Protein AF-A0A956HAF5-F1 (afdb_monomer)

Solvent-accessible surface area (backbone atoms only — not comparable to full-atom values): 11306 Å² total; per-residue (Å²): 119,52,22,42,69,78,41,42,92,78,25,84,50,64,78,88,64,87,74,62,64,92,38,37,66,32,81,62,25,20,9,55,40,75,47,74,43,54,41,93,88,77,62,50,78,73,48,72,38,46,33,38,38,17,37,42,17,26,58,52,29,23,65,45,101,75,23,38,34,41,12,12,46,29,60,55,83,98,49,9,42,37,29,57,33,59,83,80,58,84,44,67,37,69,71,43,70,42,61,60,74,25,38,37,35,25,20,17,30,33,45,42,87,87,75,51,33,32,35,38,23,21,56,36,83,75,20,41,44,34,38,27,42,40,73,39,86,95,37,67,78,44,65,46,31,27,25,41,17,40,68,96,39,66,47,37,54,55,85,76,63,55,95,86,67,85,79,62,72,45,73,41,76,44,90,59,36,71,58,82,58,86,41,44,52,56,58,27,34,75,70,16,15,21,33,32,68,49,30,42,68,53,45,74,57,98,93,43,80,48,112

Foldseek 3Di:
DQAAQPNQVQFPDHPPPQDDDPLAPASRARDFDKAWDADPPPRHTPDIETAYHNAGGFAAFEQDPQATWTAAQDQAQPHGFIWGGHNPDPYHHRTHTLQQQFGHRWAYWYADHVQRKIWTFHFAAWAFTKIWGAPDPVGSRHTWIKTKAFPPAAQAECVPDDPPDDTDIDIDTQPCRYDSGNCSRVSRSVVRHYTDGGRHDWDDDPNDIDD

pLDDT: mean 94.91, std 6.27, range [59.0, 98.94]

Mean predicted aligned error: 3.69 Å

Nearest PDB structures (foldseek):
  6nax-assembly2_B  TM=4.406E-01  e=3.884E+00  Mus musculus
  7sjv-assembly1_A  TM=4.337E-01  e=3.884E+00  Homo sapiens
  7ske-assembly1_A  TM=4.349E-01  e=5.384E+00  Homo sapiens
  4wxu-assembly1_A  TM=4.212E-01  e=5.099E+00  Homo sapiens
  4mlg-assembly1_B  TM=3.379E-01  e=7.464E+00  uncultured organism

Radius of gyration: 17.95 Å; Cα contacts (8 Å, |Δi|>4): 557; chains: 1; bounding box: 46×41×46 Å

Sequence (211 aa):
HENSPGDTDLGPYPDGEIEPAPEAYDPIGMGGVTRLVVDGADFTRVSSNLVLIGTIRNCAGGISPWGWLSCEENTDEGHGYVFVCPTDAESVQPPQRVVPYGRFNHEAAAVDPETLICYLTEDRGDSSFYRFVPSAKDKPFEGQLQALKVVGEDAFETTNMKIGDTVEVEWVDVDEPDPEDDTVRVEAQDKGAAIFVRGEGLWIHDGEVYI

Secondary structure (DSSP, 8-state):
--PPTT-TTTSSS-TT--S--TT-SSTT--EEEEEEEE-TTT--EEEEEEEEEEES-EEEEEEETTEEEEEEB--STT---EEEE-TT-SS----EE-GGG-SSBEEEEEE-TTT-PEEEEE-STTB--EEEEEEETTEEEEEEEEEEEETTBTT-BGGG--TT----EEEEE-S-SS-SSS-HHHHHHHTTPPBBS-----EEETTEEE-

Structure (mmCIF, N/CA/C/O backbone):
data_AF-A0A956HAF5-F1
#
_entry.id   AF-A0A956HAF5-F1
#
loop_
_atom_site.group_PDB
_atom_site.id
_atom_site.type_symbol
_atom_site.label_atom_id
_atom_site.label_alt_id
_atom_site.label_comp_id
_atom_site.label_asym_id
_atom_site.label_entity_id
_atom_site.label_seq_id
_atom_site.pdbx_PDB_ins_code
_atom_site.Cartn_x
_atom_site.Cartn_y
_atom_site.Cartn_z
_atom_site.occupancy
_atom_site.B_iso_or_equiv
_atom_site.auth_seq_id
_atom_site.auth_comp_id
_atom_site.auth_asym_id
_atom_site.auth_atom_id
_atom_site.pdbx_PDB_model_num
ATOM 1 N N . HIS A 1 1 ? 15.796 -6.620 -3.035 1.00 77.19 1 HIS A N 1
ATOM 2 C CA . HIS A 1 1 ? 14.617 -6.715 -2.147 1.00 77.19 1 HIS A CA 1
ATOM 3 C C . HIS A 1 1 ? 14.938 -5.844 -0.964 1.00 77.19 1 HIS A C 1
ATOM 5 O O . HIS A 1 1 ? 16.075 -5.927 -0.517 1.00 77.19 1 HIS A O 1
ATOM 11 N N . GLU A 1 2 ? 14.008 -5.000 -0.526 1.00 85.12 2 GLU A N 1
ATOM 12 C CA . GLU A 1 2 ? 14.246 -4.060 0.575 1.00 85.12 2 GLU A CA 1
ATOM 13 C C . GLU A 1 2 ? 15.496 -3.163 0.412 1.00 85.12 2 GLU A C 1
ATOM 15 O O . GLU A 1 2 ? 16.139 -2.774 1.383 1.00 85.12 2 GLU A O 1
ATOM 20 N N . ASN A 1 3 ? 15.860 -2.820 -0.827 1.00 86.38 3 ASN A N 1
ATOM 21 C CA . ASN A 1 3 ? 17.048 -2.004 -1.071 1.00 86.38 3 ASN A CA 1
ATOM 22 C C . ASN A 1 3 ? 16.813 -0.569 -0.564 1.00 86.38 3 ASN A C 1
ATOM 24 O O . ASN A 1 3 ? 15.797 0.057 -0.888 1.00 86.38 3 ASN A O 1
ATOM 28 N N . SER A 1 4 ? 17.767 -0.050 0.198 1.00 86.62 4 SER A N 1
ATOM 29 C CA . SER A 1 4 ? 17.798 1.309 0.738 1.00 86.62 4 SER A CA 1
ATOM 30 C C . SER A 1 4 ? 18.641 2.241 -0.144 1.00 86.62 4 SER A C 1
ATOM 32 O O . SER A 1 4 ? 19.422 1.769 -0.979 1.00 86.62 4 SER A O 1
ATOM 34 N N . PRO A 1 5 ? 18.527 3.573 0.014 1.00 84.50 5 PRO A N 1
ATOM 35 C CA . PRO A 1 5 ? 19.418 4.504 -0.668 1.00 84.50 5 PRO A CA 1
ATOM 36 C C . PRO A 1 5 ? 20.893 4.153 -0.438 1.00 84.50 5 PRO A C 1
ATOM 38 O O . PRO A 1 5 ? 21.337 3.992 0.699 1.00 84.50 5 PRO A O 1
ATOM 41 N N . GLY A 1 6 ? 21.655 4.047 -1.528 1.00 80.50 6 GLY A N 1
ATOM 42 C CA . GLY A 1 6 ? 23.077 3.690 -1.491 1.00 80.50 6 GLY A CA 1
ATOM 43 C C . GLY A 1 6 ? 23.400 2.195 -1.610 1.00 80.50 6 GLY A C 1
ATOM 44 O O . GLY A 1 6 ? 24.581 1.865 -1.703 1.00 80.50 6 GLY A O 1
ATOM 45 N N . ASP A 1 7 ? 22.406 1.303 -1.689 1.00 84.56 7 ASP A N 1
ATOM 46 C CA . ASP A 1 7 ? 22.609 -0.134 -1.949 1.00 84.56 7 ASP A CA 1
ATOM 47 C C . ASP A 1 7 ? 22.938 -0.419 -3.433 1.00 84.56 7 ASP A C 1
ATOM 49 O O . ASP A 1 7 ? 22.190 -1.087 -4.153 1.00 84.56 7 ASP A O 1
ATOM 53 N N . THR A 1 8 ? 24.069 0.100 -3.917 1.00 80.25 8 THR A N 1
ATOM 54 C CA . THR A 1 8 ? 24.453 0.055 -5.342 1.00 80.25 8 THR A CA 1
ATOM 55 C C . THR A 1 8 ? 24.849 -1.336 -5.846 1.00 80.25 8 THR A C 1
ATOM 57 O O . THR A 1 8 ? 24.823 -1.578 -7.050 1.00 80.25 8 THR A O 1
ATOM 60 N N . ASP A 1 9 ? 25.150 -2.285 -4.954 1.00 81.44 9 ASP A N 1
ATOM 61 C CA . ASP A 1 9 ? 25.545 -3.651 -5.333 1.00 81.44 9 ASP A CA 1
ATOM 62 C C . ASP A 1 9 ? 24.387 -4.472 -5.931 1.00 81.44 9 ASP A C 1
ATOM 64 O O . ASP A 1 9 ? 24.608 -5.364 -6.754 1.00 81.44 9 ASP A O 1
ATOM 68 N N . LEU A 1 10 ? 23.152 -4.205 -5.489 1.00 79.12 10 LEU A N 1
ATOM 69 C CA . LEU A 1 10 ? 21.948 -4.980 -5.830 1.00 79.12 10 LEU A CA 1
ATOM 70 C C . LEU A 1 10 ? 20.798 -4.095 -6.338 1.00 79.12 10 LEU A C 1
ATOM 72 O O . LEU A 1 10 ? 19.659 -4.564 -6.454 1.00 79.12 10 LEU A O 1
ATOM 76 N N . GLY A 1 11 ? 21.085 -2.819 -6.602 1.00 82.75 11 GLY A N 1
ATOM 77 C CA . GLY A 1 11 ? 20.136 -1.833 -7.100 1.00 82.75 11 GLY A CA 1
ATOM 78 C C . GLY A 1 11 ? 19.882 -1.930 -8.611 1.00 82.75 11 GLY A C 1
ATOM 79 O O . GLY A 1 11 ? 20.568 -2.660 -9.330 1.00 82.75 11 GLY A O 1
ATOM 80 N N . PRO A 1 12 ? 18.884 -1.190 -9.125 1.00 86.44 12 PRO A N 1
ATOM 81 C CA . PRO A 1 12 ? 18.579 -1.127 -10.553 1.00 86.44 12 PRO A CA 1
ATOM 82 C C . PRO A 1 12 ? 19.637 -0.362 -11.361 1.00 86.44 12 PRO A C 1
ATOM 84 O O . PRO A 1 12 ? 19.637 -0.457 -12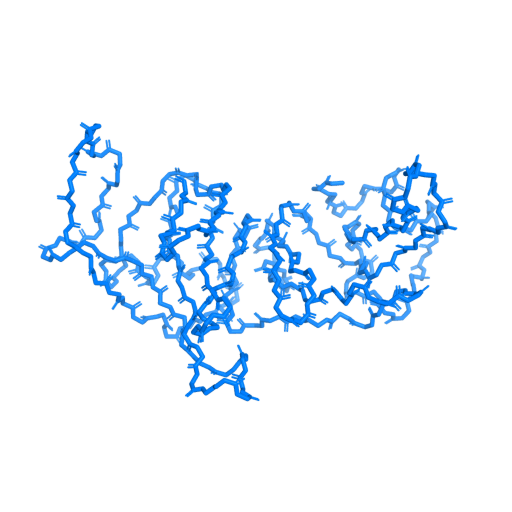.589 1.00 86.44 12 PRO A O 1
ATOM 87 N N . TYR A 1 13 ? 20.516 0.387 -10.689 1.00 84.31 13 TYR A N 1
ATOM 88 C CA . TYR A 1 13 ? 21.546 1.213 -11.306 1.00 84.31 13 TYR A CA 1
ATOM 89 C C . TYR A 1 13 ? 22.934 0.598 -11.082 1.00 84.31 13 TYR A C 1
ATOM 91 O O . TYR A 1 13 ? 23.247 0.197 -9.960 1.00 84.31 13 TYR A O 1
ATOM 99 N N . PRO A 1 14 ? 23.784 0.528 -12.116 1.00 71.88 14 PRO A N 1
ATOM 100 C CA . PRO A 1 14 ? 25.196 0.212 -11.969 1.00 71.88 14 PRO A CA 1
ATOM 101 C C . PRO A 1 14 ? 25.907 1.201 -11.039 1.00 71.88 14 PRO A C 1
ATOM 103 O O . PRO A 1 14 ? 25.668 2.408 -11.087 1.00 71.88 14 PRO A O 1
ATOM 106 N N . ASP A 1 15 ? 26.859 0.694 -10.256 1.00 68.38 15 ASP A N 1
ATOM 107 C CA . ASP A 1 15 ? 27.715 1.526 -9.412 1.00 68.38 15 ASP A CA 1
ATOM 108 C C . ASP A 1 15 ? 28.446 2.608 -10.238 1.00 68.38 15 ASP A C 1
ATOM 110 O O . ASP A 1 15 ? 29.127 2.316 -11.228 1.00 68.38 15 ASP A O 1
ATOM 114 N N . GLY A 1 16 ? 28.284 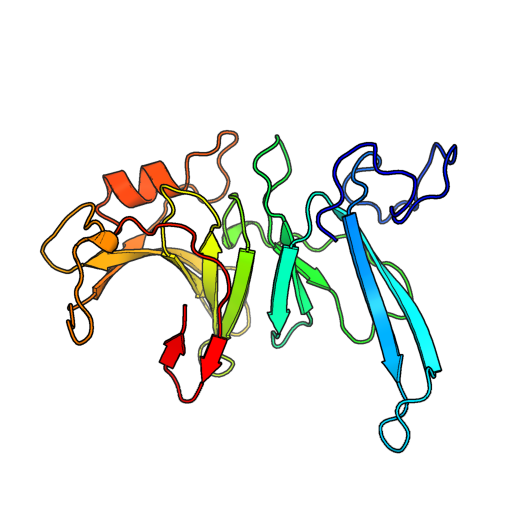3.873 -9.840 1.00 63.19 16 GLY A N 1
ATOM 115 C CA . GLY A 1 16 ? 28.879 5.037 -10.505 1.00 63.19 16 GLY A CA 1
ATOM 116 C C . GLY A 1 16 ? 28.096 5.626 -11.688 1.00 63.19 16 GLY A C 1
ATOM 117 O O . GLY A 1 16 ? 28.573 6.599 -12.282 1.00 63.19 16 GLY A O 1
ATOM 118 N N . GLU A 1 17 ? 26.917 5.101 -12.034 1.00 66.56 17 GLU A N 1
ATOM 119 C CA . GLU A 1 17 ? 26.005 5.751 -12.984 1.00 66.56 17 GLU A CA 1
ATOM 120 C C . GLU A 1 17 ? 25.225 6.864 -12.255 1.00 66.56 17 GLU A C 1
ATOM 122 O O . GLU A 1 17 ? 24.414 6.603 -11.375 1.00 66.56 17 GLU A O 1
ATOM 127 N N . ILE A 1 18 ? 25.548 8.129 -12.554 1.00 59.00 18 ILE A N 1
ATOM 128 C CA . ILE A 1 18 ? 25.041 9.302 -11.805 1.00 59.00 18 ILE A CA 1
ATOM 129 C C . ILE A 1 18 ? 23.621 9.696 -12.243 1.00 59.00 18 ILE A C 1
ATOM 131 O O . ILE A 1 18 ? 22.901 10.341 -11.488 1.00 59.00 18 ILE A O 1
ATOM 135 N N . GLU A 1 19 ? 23.210 9.302 -13.449 1.00 77.50 19 GLU A N 1
ATOM 136 C CA . GLU A 1 19 ? 21.932 9.698 -14.045 1.00 77.50 19 GLU A CA 1
ATOM 137 C C . GLU A 1 19 ? 21.123 8.441 -14.394 1.00 77.50 19 GLU A C 1
ATOM 139 O O . GLU A 1 19 ? 21.381 7.818 -15.430 1.00 77.50 19 GLU A O 1
ATOM 144 N N . PRO A 1 20 ? 20.175 8.032 -13.535 1.00 82.88 20 PRO A N 1
ATOM 145 C CA . PRO A 1 20 ? 19.311 6.899 -13.820 1.00 82.88 20 PRO A CA 1
ATOM 146 C C . PRO A 1 20 ? 18.343 7.207 -14.969 1.00 82.88 20 PRO A C 1
ATOM 148 O O . PRO A 1 20 ? 18.226 8.344 -15.433 1.00 82.88 20 PRO A O 1
ATOM 151 N N . ALA A 1 21 ? 17.646 6.174 -15.455 1.00 86.38 21 ALA A N 1
ATOM 152 C CA . ALA A 1 21 ? 16.637 6.348 -16.496 1.00 86.38 21 ALA A CA 1
ATOM 153 C C . ALA A 1 21 ? 15.603 7.417 -16.073 1.00 86.38 21 ALA A C 1
ATOM 155 O O . ALA A 1 21 ? 15.273 7.496 -14.889 1.00 86.38 21 ALA A O 1
ATOM 156 N N . PRO A 1 22 ? 15.070 8.231 -17.002 1.00 90.81 22 PRO A N 1
ATOM 157 C CA . PRO A 1 22 ? 14.121 9.298 -16.666 1.00 90.81 22 PRO A CA 1
ATOM 158 C C . PRO A 1 22 ? 12.817 8.782 -16.034 1.00 90.81 22 PRO A C 1
ATOM 160 O O . PRO A 1 22 ? 12.065 9.564 -15.461 1.00 90.81 22 PRO A O 1
ATOM 163 N N . GLU A 1 23 ? 12.542 7.483 -16.149 1.00 94.62 23 GLU A N 1
ATOM 164 C CA . GLU A 1 23 ? 11.447 6.779 -15.485 1.00 94.62 23 GLU A CA 1
ATOM 165 C C . GLU A 1 23 ? 11.726 6.437 -14.010 1.00 94.62 23 GLU A C 1
ATOM 167 O O . GLU A 1 23 ? 10.854 5.880 -13.348 1.00 94.62 23 GLU A O 1
ATOM 172 N N . ALA A 1 24 ? 12.912 6.731 -13.476 1.00 94.75 24 ALA A N 1
ATOM 173 C CA . ALA A 1 24 ? 13.193 6.574 -12.054 1.00 94.75 24 ALA A CA 1
ATOM 174 C C . ALA A 1 24 ? 12.297 7.482 -11.208 1.00 94.75 24 ALA A C 1
ATOM 176 O O . ALA A 1 24 ? 12.169 8.671 -11.496 1.00 94.75 24 ALA A O 1
ATOM 177 N N . TYR A 1 25 ? 11.699 6.921 -10.152 1.00 96.06 25 TYR A N 1
ATOM 178 C CA . TYR A 1 25 ? 10.904 7.704 -9.206 1.00 96.06 25 TYR A CA 1
ATOM 179 C C . TYR A 1 25 ? 11.772 8.688 -8.414 1.00 96.06 25 TYR A C 1
ATOM 181 O O . TYR A 1 25 ? 11.609 9.899 -8.553 1.00 96.06 25 TYR A O 1
ATOM 189 N N . ASP A 1 26 ? 12.735 8.163 -7.660 1.00 93.44 26 ASP A N 1
ATOM 190 C CA . ASP A 1 26 ? 13.827 8.913 -7.054 1.00 93.44 26 ASP A CA 1
ATOM 191 C C . ASP A 1 26 ? 15.167 8.358 -7.578 1.00 93.44 26 ASP A C 1
ATOM 193 O O . ASP A 1 26 ? 15.440 7.160 -7.432 1.00 93.44 26 ASP A O 1
ATOM 197 N N . PRO A 1 27 ? 16.031 9.193 -8.185 1.00 89.31 27 PRO A N 1
ATOM 198 C CA . PRO A 1 27 ? 17.364 8.788 -8.608 1.00 89.31 27 PRO A CA 1
ATOM 199 C C . PRO A 1 27 ? 18.240 8.133 -7.534 1.00 89.31 27 PRO A C 1
ATOM 201 O O . PRO A 1 27 ? 19.099 7.320 -7.877 1.00 89.31 27 PRO A O 1
ATOM 204 N N . ILE A 1 28 ? 18.056 8.468 -6.251 1.00 88.00 28 ILE A N 1
ATOM 205 C CA . ILE A 1 28 ? 18.827 7.852 -5.158 1.00 88.00 28 ILE A CA 1
ATOM 206 C C . ILE A 1 28 ? 18.167 6.584 -4.594 1.00 88.00 28 ILE A C 1
ATOM 208 O O . ILE A 1 28 ? 18.812 5.847 -3.843 1.00 88.00 28 ILE A O 1
ATOM 212 N N . GLY A 1 29 ? 16.919 6.294 -4.977 1.00 91.12 29 GLY A N 1
ATOM 213 C CA . GLY A 1 29 ? 16.201 5.081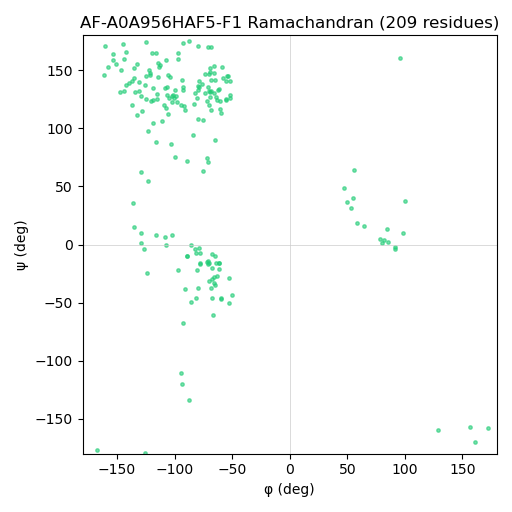 -4.596 1.00 91.12 29 GLY A CA 1
ATOM 214 C C . GLY A 1 29 ? 16.756 3.847 -5.310 1.00 91.12 29 GLY A C 1
ATOM 215 O O . GLY A 1 29 ? 16.794 3.787 -6.536 1.00 91.12 29 GLY A O 1
ATOM 216 N N . MET A 1 30 ? 17.182 2.834 -4.551 1.00 92.25 30 MET A N 1
ATOM 217 C CA . MET A 1 30 ? 17.807 1.616 -5.103 1.00 92.25 30 MET A CA 1
ATOM 218 C C . MET A 1 30 ? 16.858 0.411 -5.158 1.00 92.25 30 MET A C 1
ATOM 220 O O . MET A 1 30 ? 17.277 -0.717 -5.428 1.00 92.25 30 MET A O 1
ATOM 224 N N . GLY A 1 31 ? 15.578 0.621 -4.881 1.00 94.12 31 GLY A N 1
ATOM 225 C CA . GLY A 1 31 ? 14.506 -0.352 -5.017 1.00 94.12 31 GLY A CA 1
ATOM 226 C C . GLY A 1 31 ? 13.890 -0.369 -6.416 1.00 94.12 31 GLY A C 1
ATOM 227 O O . GLY A 1 31 ? 14.226 0.419 -7.305 1.00 94.12 31 GLY A O 1
ATOM 228 N N . GLY A 1 32 ? 12.981 -1.316 -6.618 1.00 95.12 32 GLY A N 1
ATOM 229 C CA . GLY A 1 32 ? 12.266 -1.487 -7.871 1.00 95.12 32 GLY A CA 1
ATOM 230 C C . GLY A 1 32 ? 11.643 -2.870 -8.011 1.00 95.12 32 GLY A C 1
ATOM 231 O O . GLY A 1 32 ? 11.627 -3.677 -7.080 1.00 95.12 32 GLY A O 1
ATOM 232 N N . VAL A 1 33 ? 11.159 -3.159 -9.216 1.00 96.81 33 VAL A N 1
ATOM 233 C CA . VAL A 1 33 ? 10.529 -4.435 -9.567 1.00 96.81 33 VAL A CA 1
ATOM 234 C C . VAL A 1 33 ? 11.164 -4.988 -10.834 1.00 96.81 33 VAL A C 1
ATOM 236 O O . VAL A 1 33 ? 11.223 -4.324 -11.872 1.00 96.81 33 VAL A O 1
ATOM 239 N N . THR A 1 34 ? 11.606 -6.243 -10.750 1.00 95.44 34 THR A N 1
ATOM 240 C CA . THR A 1 34 ? 12.040 -7.029 -11.907 1.00 95.44 34 THR A CA 1
ATOM 241 C C . THR A 1 34 ? 10.915 -7.953 -12.340 1.00 95.44 34 THR A C 1
ATOM 243 O O . THR A 1 34 ? 10.402 -8.744 -11.552 1.00 95.44 34 THR A O 1
ATOM 246 N N . ARG A 1 35 ? 10.575 -7.899 -13.621 1.00 96.00 35 ARG A N 1
ATOM 247 C CA . ARG A 1 35 ? 9.663 -8.827 -14.272 1.00 96.00 35 ARG A CA 1
ATOM 248 C C . ARG A 1 35 ? 10.450 -9.972 -14.899 1.00 96.00 35 ARG A C 1
ATOM 250 O O . ARG A 1 35 ? 11.412 -9.740 -15.629 1.00 96.00 35 ARG A O 1
ATOM 257 N N . LEU A 1 36 ? 9.995 -11.199 -14.656 1.00 96.31 36 LEU A N 1
ATOM 258 C CA . LEU A 1 36 ? 10.508 -12.421 -15.268 1.00 96.31 36 LEU A CA 1
ATOM 259 C C . LEU A 1 36 ? 9.386 -13.093 -16.066 1.00 96.31 36 LEU A C 1
ATOM 261 O O . LEU A 1 36 ? 8.337 -13.406 -15.507 1.00 96.31 36 LEU A O 1
ATOM 265 N N . VAL A 1 37 ? 9.612 -13.344 -17.356 1.00 96.38 37 VAL A N 1
ATOM 266 C CA . VAL A 1 37 ? 8.706 -14.148 -18.188 1.00 96.38 37 VAL A CA 1
ATOM 267 C C . VAL A 1 37 ? 9.294 -15.534 -18.338 1.00 96.38 37 VAL A C 1
ATOM 269 O O . VAL A 1 37 ? 10.451 -15.686 -18.740 1.00 96.38 37 VAL A O 1
ATOM 272 N N . VAL A 1 38 ? 8.484 -16.543 -18.046 1.00 97.25 38 VAL A N 1
ATOM 273 C CA . VAL A 1 38 ? 8.846 -17.952 -18.188 1.00 97.25 38 VAL A CA 1
ATOM 274 C C . VAL A 1 38 ? 7.870 -18.658 -19.120 1.00 97.25 38 VAL A C 1
ATOM 276 O O . VAL A 1 38 ? 6.704 -18.273 -19.212 1.00 97.25 38 VAL A O 1
ATOM 279 N N . ASP A 1 39 ? 8.344 -19.682 -19.817 1.00 97.50 39 ASP A N 1
ATOM 280 C CA . ASP A 1 39 ? 7.490 -20.561 -20.606 1.00 97.50 39 ASP A CA 1
ATOM 281 C C . ASP A 1 39 ? 6.598 -21.393 -19.669 1.00 97.50 39 ASP A C 1
ATOM 283 O O . ASP A 1 39 ? 7.065 -21.962 -18.684 1.00 97.50 39 ASP A O 1
ATOM 287 N N . GLY A 1 40 ? 5.296 -21.454 -19.947 1.00 96.69 40 GLY A N 1
ATOM 288 C CA . GLY A 1 40 ? 4.343 -22.145 -19.074 1.00 96.69 40 GLY A CA 1
ATOM 289 C C . GLY A 1 40 ? 4.442 -23.676 -19.095 1.00 96.69 40 GLY A C 1
ATOM 290 O O . GLY A 1 40 ? 3.862 -24.325 -18.226 1.00 96.69 40 GLY A O 1
ATOM 291 N N . ALA A 1 41 ? 5.130 -24.267 -20.077 1.00 97.69 41 ALA A N 1
ATOM 292 C CA . ALA A 1 41 ? 5.277 -25.713 -20.213 1.00 97.69 41 ALA A CA 1
ATOM 293 C C . ALA A 1 41 ? 6.517 -26.251 -19.489 1.00 97.69 41 ALA A C 1
ATOM 295 O O . ALA A 1 41 ? 6.452 -27.340 -18.915 1.00 97.69 41 ALA A O 1
ATOM 296 N N . ASP A 1 42 ? 7.633 -25.518 -19.519 1.00 97.44 42 ASP A N 1
ATOM 297 C CA . ASP A 1 42 ? 8.911 -25.977 -18.957 1.00 97.44 42 ASP A CA 1
ATOM 298 C C . ASP A 1 42 ? 9.600 -24.984 -18.004 1.00 97.44 42 ASP A C 1
ATOM 300 O O . ASP A 1 42 ? 10.668 -25.290 -17.469 1.00 97.44 42 ASP A O 1
ATOM 304 N N . PHE A 1 43 ? 8.981 -23.827 -17.748 1.00 96.25 43 PHE A N 1
ATOM 305 C CA . PHE A 1 43 ? 9.482 -22.750 -16.886 1.00 96.25 43 PHE A CA 1
ATOM 306 C C . PHE A 1 43 ? 10.839 -22.177 -17.306 1.00 96.25 43 PHE A C 1
ATOM 308 O O . PHE A 1 43 ? 11.509 -21.501 -16.518 1.00 96.25 43 PHE A O 1
ATOM 315 N N . THR A 1 44 ? 11.260 -22.403 -18.551 1.00 98.00 44 THR A N 1
ATOM 316 C CA . THR A 1 44 ? 12.461 -21.762 -19.085 1.00 98.00 44 THR A CA 1
ATOM 317 C C . THR A 1 44 ? 12.259 -20.252 -19.176 1.00 98.00 44 THR A C 1
ATOM 319 O O . THR A 1 44 ? 11.178 -19.760 -19.495 1.00 98.00 44 THR A O 1
ATOM 322 N N . ARG A 1 45 ? 13.308 -19.480 -18.871 1.00 97.69 45 ARG A N 1
ATOM 323 C CA . ARG A 1 45 ? 13.243 -18.015 -18.935 1.00 97.69 45 ARG A CA 1
ATOM 324 C C . ARG A 1 45 ? 13.156 -17.546 -20.387 1.00 97.69 45 ARG A C 1
ATOM 326 O O . ARG A 1 45 ? 14.110 -17.719 -21.143 1.00 97.69 45 ARG A O 1
ATOM 333 N N . VAL A 1 46 ? 12.073 -16.846 -20.709 1.00 97.00 46 VAL A N 1
ATOM 334 C CA . VAL A 1 46 ? 11.844 -16.183 -21.999 1.00 97.00 46 VAL A CA 1
ATOM 335 C C . VAL A 1 46 ? 12.464 -14.785 -22.003 1.00 97.00 46 VAL A C 1
ATOM 337 O O . VAL A 1 46 ? 13.225 -14.450 -22.908 1.00 97.00 46 VAL A O 1
ATOM 340 N N . SER A 1 47 ? 12.190 -13.973 -20.979 1.00 96.75 47 SER A N 1
ATOM 341 C CA . SER A 1 47 ? 12.749 -12.621 -20.846 1.00 96.75 47 SER A CA 1
ATOM 342 C C . SER A 1 47 ? 12.826 -12.169 -19.386 1.00 96.75 47 SER A C 1
ATOM 344 O O . SER A 1 47 ? 12.233 -12.778 -18.496 1.00 96.75 47 SER A O 1
ATOM 346 N N . SER A 1 48 ? 13.607 -11.117 -19.138 1.00 96.19 48 SER A N 1
ATOM 347 C CA . SER A 1 48 ? 13.698 -10.441 -17.845 1.00 96.19 48 SER A CA 1
ATOM 348 C C . SER A 1 48 ? 13.963 -8.960 -18.081 1.00 96.19 48 SER A C 1
ATOM 350 O O . SER A 1 48 ? 14.868 -8.629 -18.847 1.00 96.19 48 SER A O 1
ATOM 352 N N . ASN A 1 49 ? 13.205 -8.087 -17.426 1.00 95.56 49 ASN A N 1
ATOM 353 C CA . ASN A 1 49 ? 13.368 -6.636 -17.516 1.00 95.56 49 ASN A CA 1
ATOM 354 C C . ASN A 1 49 ? 12.923 -5.956 -16.217 1.00 95.56 49 ASN A C 1
ATOM 356 O O . ASN A 1 49 ? 12.111 -6.501 -15.473 1.00 95.56 49 ASN A O 1
ATOM 360 N N . LEU A 1 50 ? 13.447 -4.763 -15.947 1.00 95.69 50 LEU A N 1
ATOM 361 C CA . LEU A 1 50 ? 12.911 -3.893 -14.900 1.00 95.69 50 LEU A CA 1
ATOM 362 C C . LEU A 1 50 ? 11.580 -3.293 -15.374 1.00 95.69 50 LEU A C 1
ATOM 364 O O . LEU A 1 50 ? 11.408 -3.060 -16.574 1.00 95.69 50 LEU A O 1
ATOM 368 N N . VAL A 1 51 ? 10.649 -3.071 -14.446 1.00 97.38 51 VAL A N 1
ATOM 369 C CA . VAL A 1 51 ? 9.352 -2.409 -14.709 1.00 97.38 51 VAL A CA 1
ATOM 370 C C . VAL A 1 51 ? 9.117 -1.189 -13.817 1.00 97.38 51 VAL A C 1
ATOM 372 O O . VAL A 1 51 ? 8.417 -0.274 -14.234 1.00 97.38 51 VAL A O 1
ATOM 375 N N . LEU A 1 52 ? 9.761 -1.147 -12.649 1.00 97.56 52 LEU A N 1
ATOM 376 C CA . LEU A 1 52 ? 9.782 -0.024 -11.709 1.00 97.56 52 LEU A CA 1
ATOM 377 C C . LEU A 1 52 ? 11.202 0.112 -11.155 1.00 97.56 52 LEU A C 1
ATOM 379 O O . LEU A 1 52 ? 11.824 -0.912 -10.860 1.00 97.56 52 LEU A O 1
ATOM 383 N N . ILE A 1 53 ? 11.699 1.341 -11.018 1.00 96.00 53 ILE A N 1
ATOM 384 C CA . ILE A 1 53 ? 13.009 1.669 -10.435 1.00 96.00 53 ILE A CA 1
ATOM 385 C C . ILE A 1 53 ? 12.907 2.984 -9.648 1.00 96.00 53 ILE A C 1
ATOM 387 O O . ILE A 1 53 ? 12.008 3.790 -9.901 1.00 96.00 53 ILE A O 1
ATOM 391 N N . GLY A 1 54 ? 13.840 3.225 -8.729 1.00 94.75 54 GLY A N 1
ATOM 392 C CA . GLY A 1 54 ? 13.899 4.488 -7.987 1.00 94.75 54 GLY A CA 1
ATOM 393 C C . GLY A 1 54 ? 12.986 4.541 -6.767 1.00 94.75 54 GLY A C 1
ATOM 394 O O . GLY A 1 54 ? 12.743 5.617 -6.238 1.00 94.75 54 GLY A O 1
ATOM 395 N N . THR A 1 55 ? 12.448 3.402 -6.337 1.00 96.56 55 THR A N 1
ATOM 396 C CA . THR A 1 55 ? 11.697 3.273 -5.080 1.00 96.56 55 THR A CA 1
ATOM 397 C C . THR A 1 55 ? 12.620 2.839 -3.943 1.00 96.56 55 THR A C 1
ATOM 399 O O . THR A 1 55 ? 13.795 2.548 -4.167 1.00 96.56 55 THR A O 1
ATOM 402 N N . ILE A 1 56 ? 12.123 2.802 -2.713 1.00 95.31 56 ILE A N 1
ATOM 403 C CA . ILE A 1 56 ? 12.884 2.457 -1.512 1.00 95.31 56 ILE A CA 1
ATOM 404 C C . ILE A 1 56 ? 12.187 1.324 -0.776 1.00 95.31 56 ILE A C 1
ATOM 406 O O . ILE A 1 56 ? 10.972 1.320 -0.613 1.00 95.31 56 ILE A O 1
ATOM 410 N N . ARG A 1 57 ? 12.986 0.362 -0.315 1.00 95.19 57 ARG A N 1
ATOM 411 C CA . ARG A 1 57 ? 12.538 -0.756 0.514 1.00 95.19 57 ARG A CA 1
ATOM 412 C C . ARG A 1 57 ? 11.268 -1.439 -0.011 1.00 95.19 57 ARG A C 1
ATOM 414 O O . ARG A 1 57 ? 10.325 -1.670 0.734 1.00 95.19 57 ARG A O 1
ATOM 421 N N . ASN A 1 58 ? 11.240 -1.773 -1.307 1.00 96.81 58 ASN A N 1
ATOM 422 C CA . ASN A 1 58 ? 10.159 -2.602 -1.839 1.00 96.81 58 ASN A CA 1
ATOM 423 C C . ASN A 1 58 ? 10.164 -3.944 -1.098 1.00 96.81 58 ASN A C 1
ATOM 425 O O . ASN A 1 58 ? 11.137 -4.700 -1.245 1.00 96.81 58 ASN A O 1
ATOM 429 N N . CYS A 1 59 ? 9.114 -4.198 -0.320 1.00 94.62 59 CYS A N 1
ATOM 430 C CA . CYS A 1 59 ? 8.944 -5.440 0.418 1.00 94.62 59 CYS A CA 1
ATOM 431 C C . CYS A 1 59 ? 8.084 -6.406 -0.409 1.00 94.62 59 CYS A C 1
ATOM 433 O O . CYS A 1 59 ? 8.511 -6.852 -1.482 1.00 94.62 59 CYS A O 1
ATOM 435 N N . ALA A 1 60 ? 6.853 -6.678 0.023 1.00 95.88 60 ALA A N 1
ATOM 436 C CA . ALA A 1 60 ? 5.910 -7.487 -0.727 1.00 95.88 60 ALA A CA 1
ATOM 437 C C . ALA A 1 60 ? 5.099 -6.635 -1.726 1.00 95.88 60 ALA A C 1
ATOM 439 O O . ALA A 1 60 ? 5.633 -5.881 -2.553 1.00 95.88 60 ALA A O 1
ATOM 440 N N . GLY A 1 61 ? 3.790 -6.853 -1.753 1.00 95.62 61 GLY A N 1
ATOM 441 C CA . GLY A 1 61 ? 2.923 -6.329 -2.787 1.00 95.62 61 GLY A CA 1
ATOM 442 C C . GLY A 1 61 ? 1.645 -7.132 -2.941 1.00 95.62 61 GLY A C 1
ATOM 443 O O . GLY A 1 61 ? 1.216 -7.821 -2.017 1.00 95.62 61 GLY A O 1
ATOM 444 N N . GLY A 1 62 ? 1.041 -7.037 -4.122 1.00 96.62 62 GLY A N 1
ATOM 445 C CA . GLY A 1 62 ? -0.272 -7.610 -4.388 1.00 96.62 62 GLY A CA 1
ATOM 446 C C . GLY A 1 62 ? -0.600 -7.791 -5.856 1.00 96.62 62 GLY A C 1
ATOM 447 O O . GLY A 1 62 ? -0.260 -6.956 -6.690 1.00 96.62 62 GLY A O 1
ATOM 448 N N . ILE A 1 63 ? -1.337 -8.849 -6.188 1.00 95.38 63 ILE A N 1
ATOM 449 C CA . ILE A 1 63 ? -1.963 -8.964 -7.510 1.00 95.38 63 ILE A CA 1
ATOM 450 C C . ILE A 1 63 ? -3.192 -8.049 -7.548 1.00 95.38 63 ILE A C 1
ATOM 452 O O . ILE A 1 63 ? -3.979 -8.006 -6.604 1.00 95.38 63 ILE A O 1
ATOM 456 N N . SER A 1 64 ? -3.377 -7.345 -8.663 1.00 96.00 64 SER A N 1
ATOM 457 C CA . SER A 1 64 ? -4.546 -6.502 -8.910 1.00 96.00 64 SER A CA 1
ATOM 458 C C . SER A 1 64 ? -4.992 -6.568 -10.379 1.00 96.00 64 SER A C 1
ATOM 460 O O . SER A 1 64 ? -4.216 -6.996 -11.241 1.00 96.00 64 SER A O 1
ATOM 462 N N . PRO A 1 65 ? -6.210 -6.099 -10.714 1.00 95.44 65 PRO A N 1
ATOM 463 C CA . PRO A 1 65 ? -6.675 -6.025 -12.103 1.00 95.44 65 PRO A CA 1
ATOM 464 C C . PRO A 1 65 ? -5.848 -5.111 -13.021 1.00 95.44 65 PRO A C 1
ATOM 466 O O . PRO A 1 65 ? -5.979 -5.200 -14.239 1.00 95.44 65 PRO A O 1
ATOM 469 N N . TRP A 1 66 ? -5.014 -4.235 -12.459 1.00 94.25 66 TRP A N 1
ATOM 470 C CA . TRP A 1 66 ? -4.161 -3.293 -13.194 1.00 94.25 66 TRP A CA 1
ATOM 471 C C . TRP A 1 66 ? -2.669 -3.662 -13.155 1.00 94.25 66 TRP A C 1
ATOM 473 O O . TRP A 1 66 ? -1.842 -2.908 -13.660 1.00 94.25 66 TRP A O 1
ATOM 483 N N . GLY A 1 67 ? -2.311 -4.826 -12.603 1.00 96.12 67 GLY A N 1
ATOM 484 C CA . GLY A 1 67 ? -0.939 -5.336 -12.573 1.00 96.12 67 GLY A CA 1
ATOM 485 C C . GLY A 1 67 ? -0.481 -5.760 -11.179 1.00 96.12 67 GLY A C 1
ATOM 486 O O . GLY A 1 67 ? -1.292 -6.040 -10.294 1.00 96.12 67 GLY A O 1
ATOM 487 N N . TRP A 1 68 ? 0.834 -5.823 -10.988 1.00 97.75 68 TRP A N 1
ATOM 488 C CA . TRP A 1 68 ? 1.434 -6.014 -9.670 1.00 97.75 68 TRP A CA 1
ATOM 489 C C . TRP A 1 68 ? 1.441 -4.685 -8.911 1.00 97.75 68 TRP A C 1
ATOM 491 O O . TRP A 1 68 ? 1.823 -3.658 -9.462 1.00 97.75 68 TRP A O 1
ATOM 501 N N . LEU A 1 69 ? 1.024 -4.700 -7.654 1.00 98.38 69 LEU A N 1
ATOM 502 C CA . LEU A 1 69 ? 1.199 -3.605 -6.711 1.00 98.38 69 LEU A CA 1
ATOM 503 C C . LEU A 1 69 ? 2.499 -3.849 -5.956 1.00 98.38 69 LEU A C 1
ATOM 505 O O . LEU A 1 69 ? 2.614 -4.878 -5.304 1.00 98.38 69 LEU A O 1
ATOM 509 N N . SER A 1 70 ? 3.469 -2.943 -6.044 1.00 98.44 70 SER A N 1
ATOM 510 C CA . SER A 1 70 ? 4.675 -2.994 -5.213 1.00 98.44 70 SER A CA 1
ATOM 511 C C . SER A 1 70 ? 4.542 -2.029 -4.046 1.00 98.44 70 SER A C 1
ATOM 513 O O . SER A 1 70 ? 4.156 -0.883 -4.258 1.00 98.44 70 SER A O 1
ATOM 515 N N . CYS A 1 71 ? 4.872 -2.494 -2.846 1.00 98.56 71 CYS A N 1
ATOM 516 C CA . CYS A 1 71 ? 4.753 -1.734 -1.608 1.00 98.56 71 CYS A CA 1
ATOM 517 C C . CYS A 1 71 ? 6.127 -1.256 -1.130 1.00 98.56 71 CYS A C 1
ATOM 519 O O . CYS A 1 71 ? 7.034 -2.078 -0.992 1.00 98.56 71 CYS A O 1
ATOM 521 N N . GLU A 1 72 ? 6.290 0.047 -0.897 1.00 98.25 72 GLU A N 1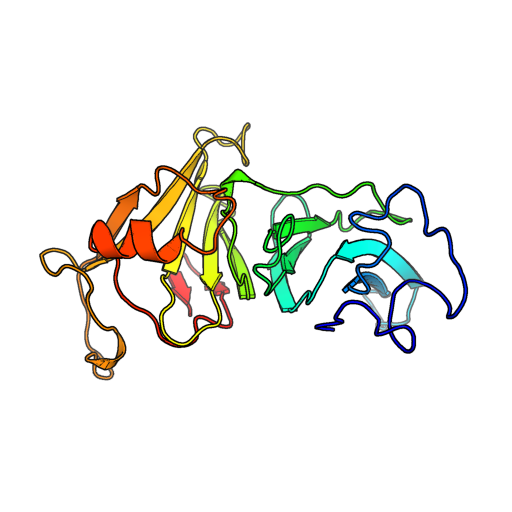
ATOM 522 C CA . GLU A 1 72 ? 7.442 0.576 -0.161 1.00 98.25 72 GLU A CA 1
ATOM 523 C C . GLU A 1 72 ? 7.199 0.487 1.348 1.00 98.25 72 GLU A C 1
ATOM 525 O O . GLU A 1 72 ? 6.287 1.125 1.877 1.00 98.25 72 GLU A O 1
ATOM 530 N N . GLU A 1 73 ? 8.069 -0.231 2.051 1.00 96.25 73 GLU A N 1
ATOM 531 C CA . GLU A 1 73 ? 8.104 -0.251 3.511 1.00 96.25 73 GLU A CA 1
ATOM 532 C C . GLU A 1 73 ? 9.028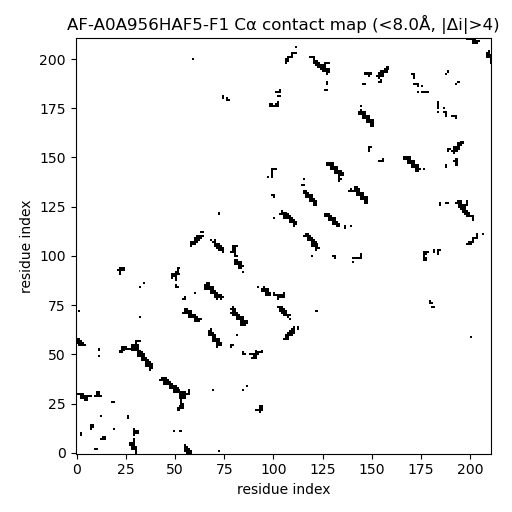 0.882 4.000 1.00 96.25 73 GLU A C 1
ATOM 534 O O . GLU A 1 73 ? 10.187 0.674 4.378 1.00 96.25 73 GLU A O 1
ATOM 539 N N . ASN A 1 74 ? 8.573 2.128 3.870 1.00 95.25 74 ASN A N 1
ATOM 540 C CA . ASN A 1 74 ? 9.369 3.312 4.198 1.00 95.25 74 ASN A CA 1
ATOM 541 C C . ASN A 1 74 ? 8.472 4.506 4.586 1.00 95.25 74 ASN A C 1
ATOM 543 O O . ASN A 1 74 ? 7.300 4.550 4.228 1.00 95.25 74 ASN A O 1
ATOM 547 N N . THR A 1 75 ? 9.018 5.488 5.308 1.00 94.62 75 THR A N 1
ATOM 548 C CA . THR A 1 75 ? 8.305 6.720 5.710 1.00 94.62 75 THR A CA 1
ATOM 549 C C . THR A 1 75 ? 9.137 7.990 5.517 1.00 94.62 75 THR A C 1
ATOM 551 O O . THR A 1 75 ? 8.818 9.032 6.092 1.00 94.62 75 THR A O 1
ATOM 554 N N . ASP A 1 76 ? 10.227 7.926 4.758 1.00 94.00 76 ASP A N 1
ATOM 555 C CA . ASP A 1 76 ? 11.024 9.098 4.405 1.00 94.00 76 ASP A CA 1
ATOM 556 C C . ASP A 1 76 ? 10.198 10.040 3.520 1.00 94.00 76 ASP A C 1
ATOM 558 O O . ASP A 1 76 ? 9.232 9.630 2.865 1.00 94.00 76 ASP A O 1
ATOM 562 N N . GLU A 1 77 ? 10.523 11.333 3.541 1.00 90.88 77 GLU A N 1
ATOM 563 C CA . GLU A 1 77 ? 9.802 12.357 2.777 1.00 90.88 77 GLU A CA 1
ATOM 564 C C . GLU A 1 77 ? 9.695 11.952 1.297 1.00 90.88 77 GLU A C 1
ATOM 566 O O . GLU A 1 77 ? 10.690 11.628 0.652 1.00 90.88 77 GLU A O 1
ATOM 571 N N . GLY A 1 78 ? 8.474 11.935 0.758 1.00 93.94 78 GLY A N 1
ATOM 572 C CA . GLY A 1 78 ? 8.231 1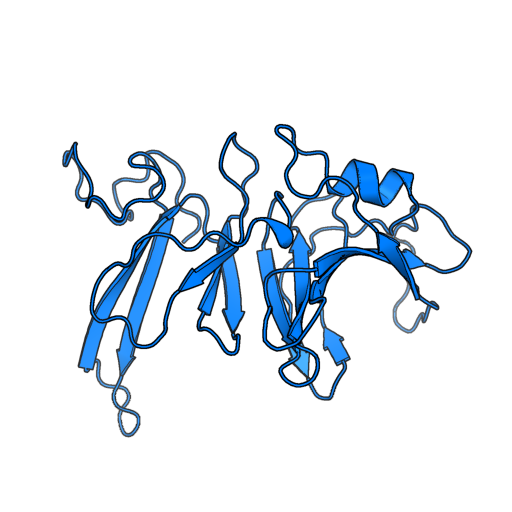1.522 -0.625 1.00 93.94 78 GLY A CA 1
ATOM 573 C C . GLY A 1 78 ? 8.235 10.008 -0.881 1.00 93.94 78 GLY A C 1
ATOM 574 O O . GLY A 1 78 ? 8.038 9.620 -2.029 1.00 93.94 78 GLY A O 1
ATOM 575 N N . HIS A 1 79 ? 8.362 9.153 0.135 1.00 97.12 79 HIS A N 1
ATOM 576 C CA . HIS A 1 79 ? 8.275 7.687 0.028 1.00 97.12 79 HIS A CA 1
ATOM 577 C C . HIS A 1 79 ? 7.216 7.090 0.963 1.00 97.12 79 HIS A C 1
ATOM 579 O O . HIS A 1 79 ? 6.605 7.810 1.757 1.00 97.12 79 HIS A O 1
ATOM 585 N N . GLY A 1 80 ? 6.993 5.778 0.840 1.00 97.75 80 GLY A N 1
ATOM 586 C CA . GLY A 1 80 ? 6.023 5.024 1.640 1.00 97.75 80 GLY A CA 1
ATOM 587 C C . GLY A 1 80 ? 4.722 4.762 0.902 1.00 97.75 80 GLY A C 1
ATOM 588 O O . GLY A 1 80 ? 3.645 4.868 1.483 1.00 97.75 80 GLY A O 1
ATOM 589 N N . TYR A 1 81 ? 4.807 4.491 -0.400 1.00 98.62 81 TYR A N 1
ATOM 590 C CA . TYR A 1 81 ? 3.640 4.340 -1.261 1.00 98.62 81 TYR A CA 1
ATOM 591 C C . TYR A 1 81 ? 3.541 2.964 -1.913 1.00 98.62 81 TYR A C 1
ATOM 593 O O . TYR A 1 81 ? 4.508 2.209 -2.035 1.00 98.62 81 TYR A O 1
ATOM 601 N N . VAL A 1 82 ? 2.347 2.691 -2.437 1.00 98.75 82 VAL A N 1
ATOM 602 C CA . VAL A 1 82 ? 2.093 1.583 -3.357 1.00 98.75 82 VAL A CA 1
ATOM 603 C C . VAL A 1 82 ? 2.230 2.057 -4.807 1.00 98.75 82 VAL A C 1
ATOM 605 O O . VAL A 1 82 ? 1.692 3.101 -5.190 1.00 98.75 82 VAL A O 1
ATOM 608 N N . PHE A 1 83 ? 2.904 1.261 -5.637 1.00 98.69 83 PHE A N 1
ATOM 609 C CA . PHE A 1 83 ? 3.142 1.532 -7.057 1.00 9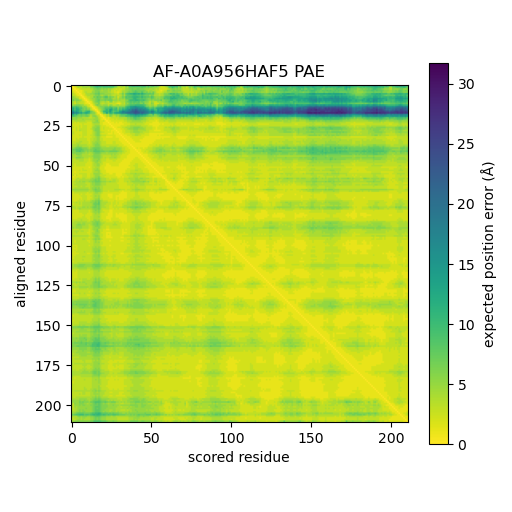8.69 83 PHE A CA 1
ATOM 610 C C . PHE A 1 83 ? 2.518 0.462 -7.952 1.00 98.69 83 PHE A C 1
ATOM 612 O O . PHE A 1 83 ? 2.701 -0.736 -7.729 1.00 98.69 83 PHE A O 1
ATOM 619 N N . VAL A 1 84 ? 1.834 0.888 -9.016 1.00 98.44 84 VAL A N 1
ATOM 620 C CA . VAL A 1 84 ? 1.323 -0.020 -10.052 1.00 98.44 84 VAL A CA 1
ATOM 621 C C . VAL A 1 84 ? 2.441 -0.394 -11.023 1.00 98.44 84 VAL A C 1
ATOM 623 O O . VAL A 1 84 ? 3.068 0.468 -11.634 1.00 98.44 84 VAL A O 1
ATOM 626 N N . CYS A 1 85 ? 2.649 -1.695 -11.199 1.00 98.19 85 CYS A N 1
ATOM 627 C CA . CYS A 1 85 ? 3.625 -2.294 -12.100 1.00 98.19 85 CYS A CA 1
ATOM 628 C C . CYS A 1 85 ? 2.897 -3.164 -13.144 1.00 98.19 85 CYS A C 1
ATOM 630 O O . CYS A 1 85 ? 2.455 -4.274 -12.816 1.00 98.19 85 CYS A O 1
ATOM 632 N N . PRO A 1 86 ? 2.763 -2.705 -14.402 1.00 96.31 86 PRO A N 1
ATOM 633 C CA . PRO A 1 86 ? 2.109 -3.482 -15.452 1.00 96.31 86 PRO A CA 1
ATOM 634 C C . PRO A 1 86 ? 2.832 -4.809 -15.720 1.00 96.31 86 PRO A C 1
ATOM 636 O O . PRO A 1 86 ? 4.056 -4.865 -15.855 1.00 96.31 86 PRO A O 1
ATOM 639 N N . THR A 1 87 ? 2.074 -5.901 -15.817 1.00 95.06 87 THR A N 1
ATOM 640 C CA . THR A 1 87 ? 2.622 -7.256 -16.013 1.00 95.06 87 THR A CA 1
ATOM 641 C C . THR A 1 87 ? 2.978 -7.565 -17.468 1.00 95.06 87 THR A C 1
ATOM 643 O O . THR A 1 87 ? 3.580 -8.605 -17.746 1.00 95.06 87 THR A O 1
ATOM 646 N N . ASP A 1 88 ? 2.639 -6.682 -18.400 1.00 94.88 88 ASP A N 1
ATOM 647 C CA . ASP A 1 88 ? 2.945 -6.752 -19.829 1.00 94.88 88 ASP A CA 1
ATOM 648 C C . ASP A 1 88 ? 4.024 -5.746 -20.267 1.00 94.88 88 ASP A C 1
ATOM 650 O O . ASP A 1 88 ? 4.426 -5.758 -21.429 1.00 94.88 88 ASP A O 1
ATOM 654 N N . ALA A 1 89 ? 4.559 -4.937 -19.346 1.00 95.81 89 ALA A N 1
ATOM 655 C CA . ALA A 1 89 ? 5.621 -3.982 -19.641 1.00 95.81 89 ALA A CA 1
ATOM 656 C C . ALA A 1 89 ? 6.918 -4.673 -20.108 1.00 95.81 89 ALA A C 1
ATOM 658 O O . ALA A 1 89 ? 7.501 -5.515 -19.412 1.00 95.81 89 ALA A O 1
ATOM 659 N N . GLU A 1 90 ? 7.402 -4.272 -21.286 1.00 95.44 90 GLU A N 1
ATOM 660 C CA . GLU A 1 90 ? 8.650 -4.767 -21.890 1.00 95.44 90 GLU A CA 1
ATOM 661 C C . GLU A 1 90 ? 9.891 -3.952 -21.474 1.00 95.44 90 GLU A C 1
ATOM 663 O O . GLU A 1 90 ? 11.023 -4.369 -21.716 1.00 95.44 90 GLU A O 1
ATOM 668 N N . SER A 1 91 ? 9.689 -2.808 -20.817 1.00 95.75 91 SER A N 1
ATOM 669 C CA . SER A 1 91 ? 10.731 -1.922 -20.288 1.00 95.75 91 SER A CA 1
ATOM 670 C C . SER A 1 91 ? 10.281 -1.280 -18.978 1.00 95.75 91 SER A C 1
ATOM 672 O O . SER A 1 91 ? 9.105 -1.373 -18.614 1.00 95.75 91 SER A O 1
ATOM 674 N N . VAL A 1 92 ? 11.196 -0.571 -18.309 1.00 96.06 92 VAL A N 1
ATOM 675 C CA . VAL A 1 92 ? 10.826 0.293 -17.184 1.00 96.06 92 VAL A CA 1
ATOM 676 C C . VAL A 1 92 ? 9.753 1.292 -17.620 1.00 96.06 92 VAL A C 1
ATOM 678 O O . VAL A 1 92 ? 9.764 1.749 -18.767 1.00 96.06 92 VAL A O 1
ATOM 681 N N . GLN A 1 93 ? 8.793 1.549 -16.736 1.00 97.19 93 GLN A N 1
ATOM 682 C CA . GLN A 1 93 ? 7.694 2.483 -16.957 1.00 97.19 93 GLN A CA 1
ATOM 683 C C . GLN A 1 93 ? 7.824 3.674 -16.004 1.00 97.19 93 GLN A C 1
ATOM 685 O O . GLN A 1 93 ? 8.351 3.499 -14.903 1.00 97.19 93 GLN A O 1
ATOM 690 N N . PRO A 1 94 ? 7.306 4.860 -16.377 1.00 97.00 94 PRO A N 1
ATOM 691 C CA . PRO A 1 94 ? 7.129 5.949 -15.427 1.00 97.00 94 PRO A CA 1
ATOM 692 C C . PRO A 1 94 ? 6.351 5.473 -14.188 1.00 97.00 94 PRO A C 1
ATOM 694 O O . PRO A 1 94 ? 5.389 4.709 -14.333 1.00 97.00 94 PRO A O 1
ATOM 697 N N . PRO A 1 95 ? 6.724 5.919 -12.980 1.00 96.88 95 PRO A N 1
ATOM 698 C CA . PRO A 1 95 ? 6.155 5.398 -11.749 1.00 96.88 95 PRO A CA 1
ATOM 699 C C . PRO A 1 95 ? 4.693 5.825 -11.616 1.00 96.88 95 PRO A C 1
ATOM 701 O O . PRO A 1 95 ? 4.362 7.012 -11.665 1.00 96.88 95 PRO A O 1
ATOM 704 N N . GLN A 1 96 ? 3.808 4.855 -11.395 1.00 97.88 96 GLN A N 1
ATOM 705 C CA . GLN A 1 96 ? 2.404 5.110 -11.087 1.00 97.88 96 GLN A CA 1
ATOM 706 C C . GLN A 1 96 ? 2.158 4.909 -9.589 1.00 97.88 96 GLN A C 1
ATOM 708 O O . GLN A 1 96 ? 1.777 3.828 -9.141 1.00 97.88 96 GLN A O 1
ATOM 713 N N . ARG A 1 97 ? 2.382 5.977 -8.823 1.00 97.81 97 ARG A N 1
ATOM 714 C CA . ARG A 1 97 ? 2.133 6.049 -7.379 1.00 97.81 97 ARG A CA 1
ATOM 715 C C . ARG A 1 97 ? 0.635 6.138 -7.071 1.00 97.81 97 ARG A C 1
ATOM 717 O O . ARG A 1 97 ? -0.049 7.008 -7.613 1.00 97.81 97 ARG A O 1
ATOM 724 N N . VAL A 1 98 ? 0.128 5.298 -6.168 1.00 98.38 98 VAL A N 1
ATOM 725 C CA . VAL A 1 98 ? -1.285 5.288 -5.745 1.00 98.38 98 VAL A CA 1
ATOM 726 C C . VAL A 1 98 ? -1.448 6.032 -4.421 1.00 98.38 98 VAL A C 1
ATOM 728 O O . VAL A 1 98 ? -1.626 5.431 -3.370 1.00 98.38 98 VAL A O 1
ATOM 731 N N . VAL A 1 99 ? -1.387 7.364 -4.474 1.00 98.44 99 VAL A N 1
ATOM 732 C CA . VAL A 1 99 ? -1.466 8.232 -3.279 1.00 98.44 99 VAL A CA 1
ATOM 733 C C . VAL A 1 99 ? -2.662 7.910 -2.362 1.00 98.44 99 VAL A C 1
ATOM 735 O O . VAL A 1 99 ? -2.462 7.810 -1.155 1.00 98.44 99 VAL A O 1
ATOM 738 N N . PRO A 1 100 ? -3.887 7.663 -2.873 1.00 98.56 100 PRO A N 1
ATOM 739 C CA . PRO A 1 100 ? -5.044 7.421 -2.004 1.00 98.56 100 PRO A CA 1
ATOM 740 C C . PRO A 1 100 ? -4.994 6.120 -1.191 1.00 98.56 100 PRO A C 1
ATOM 742 O O . PRO A 1 100 ? -5.853 5.916 -0.339 1.00 98.56 100 PRO A O 1
ATOM 745 N N . TYR A 1 101 ? -4.016 5.239 -1.433 1.00 98.69 101 TYR A N 1
ATOM 746 C CA . TYR A 1 101 ? -3.780 4.050 -0.603 1.00 98.69 101 TYR A CA 1
ATOM 747 C C . TYR A 1 101 ? -3.064 4.374 0.713 1.00 98.69 101 TYR A C 1
ATOM 749 O O . TYR A 1 101 ? -2.972 3.513 1.582 1.00 98.69 101 TYR A O 1
ATOM 757 N N . GLY A 1 102 ? -2.620 5.618 0.870 1.00 98.56 102 GLY A N 1
ATOM 758 C CA . GLY A 1 102 ? -1.977 6.121 2.066 1.00 98.56 102 GLY A CA 1
ATOM 759 C C . GLY A 1 102 ? -0.456 6.072 1.999 1.00 98.56 102 GLY A C 1
ATOM 760 O O . GLY A 1 102 ? 0.123 5.333 1.197 1.00 98.56 102 GLY A O 1
ATOM 761 N N . ARG A 1 103 ? 0.179 6.873 2.855 1.00 98.31 103 ARG A N 1
ATOM 762 C CA . ARG A 1 103 ? 1.630 6.952 3.013 1.00 98.31 103 ARG A CA 1
ATOM 763 C C . ARG A 1 103 ? 2.072 6.386 4.366 1.00 98.31 103 ARG A C 1
ATOM 765 O O . ARG A 1 103 ? 1.853 7.020 5.396 1.00 98.31 103 ARG A O 1
ATOM 772 N N . PHE A 1 104 ? 2.668 5.196 4.361 1.00 98.06 104 PHE A N 1
ATOM 773 C CA . PHE A 1 104 ? 3.148 4.483 5.556 1.00 98.06 104 PHE A CA 1
ATOM 774 C C . PHE A 1 104 ? 4.050 3.293 5.163 1.00 98.06 104 PHE A C 1
ATOM 776 O O . PHE A 1 104 ? 4.328 3.087 3.984 1.00 98.06 104 PHE A O 1
ATOM 783 N N . ASN A 1 105 ? 4.507 2.500 6.141 1.00 97.56 105 ASN A N 1
ATOM 784 C CA . ASN A 1 105 ? 5.339 1.306 5.922 1.00 97.56 105 ASN A CA 1
ATOM 785 C C . ASN A 1 105 ? 4.540 0.149 5.293 1.00 97.56 105 ASN A C 1
ATOM 787 O O . ASN A 1 105 ? 4.239 -0.825 5.979 1.00 97.56 105 ASN A O 1
ATOM 791 N N . HIS A 1 106 ? 4.163 0.246 4.017 1.00 98.44 106 HIS A N 1
ATOM 792 C CA . HIS A 1 106 ? 3.370 -0.791 3.350 1.00 98.44 106 HIS A CA 1
ATOM 793 C C . HIS A 1 106 ? 4.137 -2.108 3.260 1.00 98.44 106 HIS A C 1
ATOM 795 O O . HIS A 1 106 ? 5.212 -2.157 2.663 1.00 98.44 106 HIS A O 1
ATOM 801 N N . GLU A 1 107 ? 3.524 -3.192 3.732 1.00 97.75 107 GLU A N 1
ATOM 802 C CA . GLU A 1 107 ? 4.025 -4.540 3.459 1.00 97.75 107 GLU A CA 1
ATOM 803 C C . GLU A 1 107 ? 3.347 -5.113 2.211 1.00 97.75 107 GLU A C 1
ATOM 805 O O . GLU A 1 107 ? 3.976 -5.339 1.175 1.00 97.75 107 GLU A O 1
ATOM 810 N N . ALA A 1 108 ? 2.042 -5.369 2.308 1.00 97.94 108 ALA A N 1
ATOM 811 C CA . ALA A 1 108 ? 1.286 -6.101 1.309 1.00 97.94 108 ALA A CA 1
ATOM 812 C C . ALA A 1 108 ? -0.017 -5.382 0.961 1.00 97.94 108 ALA A C 1
ATOM 814 O O . ALA A 1 108 ? -0.584 -4.617 1.743 1.00 97.94 108 ALA A O 1
ATOM 815 N N . ALA A 1 109 ? -0.497 -5.658 -0.247 1.00 98.25 109 ALA A N 1
ATOM 816 C CA . ALA A 1 109 ? -1.762 -5.154 -0.749 1.00 98.25 109 ALA A CA 1
ATOM 817 C C . ALA A 1 109 ? -2.564 -6.321 -1.325 1.00 98.25 109 ALA A C 1
ATOM 819 O O . ALA A 1 109 ? -2.016 -7.185 -2.005 1.00 98.25 109 ALA A O 1
ATOM 820 N N . ALA A 1 110 ? -3.870 -6.352 -1.100 1.00 97.94 110 ALA A N 1
ATOM 821 C CA . ALA A 1 110 ? -4.732 -7.364 -1.695 1.00 97.94 110 ALA A CA 1
ATOM 822 C C . ALA A 1 110 ? -6.016 -6.722 -2.202 1.00 97.94 110 ALA A C 1
ATOM 824 O O . ALA A 1 110 ? -6.774 -6.125 -1.441 1.00 97.94 110 ALA A O 1
ATOM 825 N N . VAL A 1 111 ? -6.253 -6.841 -3.506 1.00 97.56 111 VAL A N 1
ATOM 826 C CA . VAL A 1 111 ? -7.436 -6.276 -4.153 1.00 97.56 111 VAL A CA 1
ATOM 827 C C . VAL A 1 111 ? -8.484 -7.366 -4.301 1.00 97.56 111 VAL A C 1
ATOM 829 O O . VAL A 1 111 ? -8.237 -8.376 -4.960 1.00 97.56 111 VAL A O 1
ATOM 832 N N . ASP A 1 112 ? -9.668 -7.145 -3.738 1.00 96.12 112 ASP A N 1
ATOM 833 C CA . ASP A 1 112 ? -10.834 -7.966 -4.053 1.00 96.12 112 ASP A CA 1
ATOM 834 C C . ASP A 1 112 ? -11.257 -7.685 -5.510 1.00 96.12 112 ASP A C 1
ATOM 836 O O . ASP A 1 112 ? -11.659 -6.561 -5.827 1.00 96.12 112 ASP A O 1
ATOM 840 N N . PRO A 1 113 ? -11.187 -8.669 -6.425 1.00 92.00 113 PRO A N 1
ATOM 841 C CA . PRO A 1 113 ? -11.504 -8.450 -7.833 1.00 92.00 113 PRO A CA 1
ATOM 842 C C . PRO A 1 113 ? -12.988 -8.141 -8.084 1.00 92.00 113 PRO A C 1
ATOM 844 O O . PRO A 1 113 ? -13.321 -7.591 -9.138 1.00 92.00 113 PRO A O 1
ATOM 847 N N . GLU A 1 114 ? -13.892 -8.480 -7.159 1.00 92.44 114 GLU A N 1
ATOM 848 C CA . GLU A 1 114 ? -15.320 -8.210 -7.320 1.00 92.44 114 GLU A CA 1
ATOM 849 C C . GLU A 1 114 ? -15.670 -6.769 -6.954 1.00 92.44 114 GLU A C 1
ATOM 851 O O . GLU A 1 114 ? -16.397 -6.103 -7.703 1.00 92.44 114 GLU A O 1
ATOM 856 N N . THR A 1 115 ? -15.166 -6.274 -5.823 1.00 94.56 115 THR A N 1
ATOM 857 C CA . THR A 1 115 ? -15.493 -4.936 -5.297 1.00 94.56 115 THR A CA 1
ATOM 858 C C . THR A 1 115 ? -14.467 -3.866 -5.660 1.00 94.56 115 THR A C 1
ATOM 860 O O . THR A 1 115 ? -14.823 -2.689 -5.705 1.00 94.56 115 THR A O 1
ATOM 863 N N . LEU A 1 116 ? -13.237 -4.271 -5.985 1.00 96.88 116 LEU A N 1
ATOM 864 C CA . LEU A 1 116 ? -12.043 -3.433 -6.140 1.00 96.88 116 LEU A CA 1
ATOM 865 C C . LEU A 1 116 ? -11.586 -2.737 -4.850 1.00 96.88 116 LEU A C 1
ATOM 867 O O . LEU A 1 116 ? -10.773 -1.818 -4.912 1.00 96.88 116 LEU A O 1
ATOM 871 N N . ILE A 1 117 ? -12.071 -3.181 -3.685 1.00 98.06 117 ILE A N 1
ATOM 872 C CA . ILE A 1 117 ? -11.516 -2.761 -2.396 1.00 98.06 117 ILE A CA 1
ATOM 873 C C . ILE A 1 117 ? -10.092 -3.308 -2.290 1.00 98.06 117 ILE A C 1
ATOM 875 O O . ILE A 1 117 ? -9.860 -4.496 -2.521 1.00 98.06 117 ILE A O 1
ATOM 879 N N . CYS A 1 118 ? -9.146 -2.442 -1.938 1.00 98.50 118 CYS A N 1
ATOM 880 C CA . CYS A 1 118 ? -7.769 -2.831 -1.663 1.00 98.50 118 CYS A CA 1
ATOM 881 C C . CYS A 1 118 ? -7.556 -2.874 -0.155 1.00 98.50 118 CYS A C 1
ATOM 883 O O . CYS A 1 118 ? -7.774 -1.871 0.510 1.00 98.50 118 CYS A O 1
ATOM 885 N N . TYR A 1 119 ? -7.139 -4.007 0.385 1.00 98.62 119 TYR A N 1
ATOM 886 C CA . TYR A 1 119 ? -6.724 -4.148 1.776 1.00 98.62 119 TYR A CA 1
ATOM 887 C C . TYR A 1 119 ? -5.213 -3.970 1.863 1.00 98.62 119 TYR A C 1
ATOM 889 O O . TYR A 1 119 ? -4.509 -4.417 0.955 1.00 98.62 119 TYR A O 1
ATOM 897 N N . LEU A 1 120 ? -4.729 -3.306 2.914 1.00 98.75 120 LEU A N 1
ATOM 898 C CA . LEU A 1 120 ? -3.318 -2.948 3.058 1.00 98.75 120 LEU A CA 1
ATOM 899 C C . LEU A 1 120 ? -2.828 -3.198 4.482 1.00 98.75 120 LEU A C 1
ATOM 901 O O . LEU A 1 120 ? -3.538 -2.923 5.456 1.00 98.75 120 LEU A O 1
ATOM 905 N N . THR A 1 121 ? -1.603 -3.699 4.580 1.00 98.56 121 THR A N 1
ATOM 906 C CA . THR A 1 121 ? -0.907 -3.963 5.839 1.00 98.56 121 THR A CA 1
ATOM 907 C C . THR A 1 121 ? 0.291 -3.034 6.017 1.00 98.56 121 THR A C 1
ATOM 909 O O . THR A 1 121 ? 0.846 -2.514 5.047 1.00 98.56 121 THR A O 1
ATOM 912 N N . GLU A 1 122 ? 0.668 -2.811 7.274 1.00 98.12 122 GLU A N 1
ATOM 913 C CA . GLU A 1 122 ? 1.781 -1.950 7.667 1.00 98.12 122 GLU A CA 1
ATOM 914 C C . GLU A 1 122 ? 2.720 -2.720 8.621 1.00 98.12 122 GLU A C 1
ATOM 916 O O . GLU A 1 122 ? 2.305 -3.075 9.731 1.00 98.12 122 GLU A O 1
ATOM 921 N N . ASP A 1 123 ? 3.977 -2.990 8.226 1.00 97.19 123 ASP A N 1
ATOM 922 C CA . ASP A 1 123 ? 4.923 -3.732 9.085 1.00 97.19 123 ASP A CA 1
ATOM 923 C C . ASP A 1 123 ? 5.618 -2.793 10.074 1.00 97.19 123 ASP A C 1
ATOM 925 O O . ASP A 1 123 ? 6.631 -2.148 9.802 1.00 97.19 123 ASP A O 1
ATOM 929 N N . ARG A 1 124 ? 5.037 -2.703 11.270 1.00 96.25 124 ARG A N 1
ATOM 930 C CA . ARG A 1 124 ? 5.635 -2.053 12.441 1.00 96.25 124 ARG A CA 1
ATOM 931 C C . ARG A 1 124 ? 4.967 -2.520 13.729 1.00 96.25 124 ARG A C 1
ATOM 933 O O . ARG A 1 124 ? 3.932 -3.180 13.720 1.00 96.25 124 ARG A O 1
ATOM 940 N N . GLY A 1 125 ? 5.544 -2.143 14.867 1.00 97.44 125 GLY A N 1
ATOM 941 C CA . GLY A 1 125 ? 5.058 -2.562 16.186 1.00 97.44 125 GLY A CA 1
ATOM 942 C C . GLY A 1 125 ? 3.717 -1.962 16.633 1.00 97.44 125 GLY A C 1
ATOM 943 O O . GLY A 1 125 ? 3.144 -2.472 17.586 1.00 97.44 125 GLY A O 1
ATOM 944 N N . ASP A 1 126 ? 3.244 -0.899 15.984 1.00 97.19 126 ASP A N 1
ATOM 945 C CA . ASP A 1 126 ? 2.078 -0.087 16.364 1.00 97.19 126 ASP A CA 1
ATOM 946 C C . ASP A 1 126 ? 1.184 0.255 15.152 1.00 97.19 126 ASP A C 1
ATOM 948 O O . ASP A 1 126 ? 0.669 1.366 15.041 1.00 97.19 126 ASP A O 1
ATOM 952 N N . SER A 1 127 ? 1.054 -0.674 14.203 1.00 97.44 127 SER A N 1
ATOM 953 C CA . SER A 1 127 ? 0.342 -0.487 12.928 1.00 97.44 127 SER A CA 1
ATOM 954 C C . SER A 1 127 ? -1.183 -0.391 13.063 1.00 97.44 127 SER A C 1
ATOM 956 O O . SER A 1 127 ? -1.758 -0.709 14.107 1.00 97.44 127 SER A O 1
ATOM 958 N N . SER A 1 128 ? -1.850 -0.013 11.969 1.00 98.38 128 SER A N 1
ATOM 959 C CA . SER A 1 128 ? -3.277 -0.299 11.756 1.00 98.38 128 SER A CA 1
ATOM 960 C C . SER A 1 128 ? -3.466 -1.230 10.551 1.00 98.38 128 SER A C 1
ATOM 962 O O . SER A 1 128 ? -2.563 -1.398 9.734 1.00 98.38 128 SER A O 1
ATOM 964 N N . PHE A 1 129 ? -4.651 -1.830 10.424 1.00 98.69 129 PHE A N 1
ATOM 965 C CA . PHE A 1 129 ? -5.051 -2.560 9.219 1.00 98.69 129 PHE A CA 1
ATOM 966 C C . PHE A 1 129 ? -6.002 -1.707 8.384 1.00 98.69 129 PHE A C 1
ATOM 968 O O . PHE A 1 129 ? -7.013 -1.222 8.904 1.00 98.69 129 PHE A O 1
ATOM 975 N N . TYR A 1 130 ? -5.701 -1.533 7.098 1.00 98.88 130 TYR A N 1
ATOM 976 C CA . TYR A 1 130 ? -6.401 -0.575 6.249 1.00 98.88 130 TYR A CA 1
ATOM 977 C C . TYR A 1 130 ? -7.195 -1.251 5.135 1.00 98.88 130 TYR A C 1
ATOM 979 O O . TYR A 1 130 ? -6.878 -2.348 4.669 1.00 98.88 130 TYR A O 1
ATOM 987 N N . ARG A 1 131 ? -8.208 -0.537 4.646 1.00 98.69 131 ARG A N 1
ATOM 988 C CA . ARG A 1 131 ? -8.792 -0.772 3.329 1.00 98.69 131 ARG A CA 1
ATOM 989 C C . ARG A 1 131 ? -8.999 0.545 2.600 1.00 98.69 131 ARG A C 1
ATOM 991 O O . ARG A 1 131 ? -9.431 1.529 3.191 1.00 98.69 131 ARG A O 1
ATOM 998 N N . PHE A 1 132 ? -8.783 0.542 1.300 1.00 98.88 132 PHE A N 1
ATOM 999 C CA . PHE A 1 132 ? -9.209 1.594 0.401 1.00 98.88 132 PHE A CA 1
ATOM 1000 C C . PHE A 1 132 ? -10.483 1.168 -0.328 1.00 98.88 132 PHE A C 1
ATOM 1002 O O . PHE A 1 132 ? -10.524 0.110 -0.963 1.00 98.88 132 PHE A O 1
ATOM 1009 N N . VAL A 1 133 ? -11.518 2.004 -0.258 1.00 98.69 133 VAL A N 1
ATOM 1010 C CA . VAL A 1 133 ? -12.803 1.780 -0.925 1.00 98.69 133 VAL A CA 1
ATOM 1011 C C . VAL A 1 133 ? -12.919 2.717 -2.130 1.00 98.69 133 VAL A C 1
ATOM 1013 O O . VAL A 1 133 ? -13.056 3.929 -1.934 1.00 98.69 133 VAL A O 1
ATOM 1016 N N . PRO A 1 134 ? -12.906 2.201 -3.373 1.00 98.38 134 PRO A N 1
ATOM 1017 C CA . PRO A 1 134 ? -13.091 3.039 -4.548 1.00 98.38 134 PRO A CA 1
ATOM 1018 C C . PRO A 1 134 ? -14.521 3.587 -4.612 1.00 98.38 134 PRO A C 1
ATOM 1020 O O . PRO A 1 134 ? -15.502 2.894 -4.340 1.00 98.38 134 PRO A O 1
ATOM 1023 N N . SER A 1 135 ? -14.644 4.840 -5.037 1.00 97.50 135 SER A N 1
ATOM 1024 C CA . SER A 1 135 ? -15.918 5.539 -5.241 1.00 97.50 135 SER A CA 1
ATOM 1025 C C . SER A 1 135 ? -16.736 4.953 -6.397 1.00 97.50 135 SER A C 1
ATOM 1027 O O . SER A 1 135 ? -17.968 5.001 -6.379 1.00 97.50 135 SER A O 1
ATOM 1029 N N . ALA A 1 136 ? -16.057 4.389 -7.399 1.00 96.50 136 ALA A N 1
ATOM 1030 C CA . ALA A 1 136 ? -16.652 3.684 -8.526 1.00 96.50 136 ALA A CA 1
ATOM 1031 C C . ALA A 1 136 ? -15.637 2.717 -9.160 1.00 96.50 136 ALA A C 1
ATOM 1033 O O . ALA A 1 136 ? -14.430 2.952 -9.121 1.00 96.50 136 ALA A O 1
ATOM 1034 N N . LYS A 1 137 ? -16.116 1.638 -9.795 1.00 93.75 137 LYS A N 1
ATOM 1035 C CA . LYS A 1 137 ? -15.234 0.615 -10.392 1.00 93.75 137 LYS A CA 1
ATOM 1036 C C . LYS A 1 137 ? -14.403 1.118 -11.576 1.00 93.75 137 LYS A C 1
ATOM 1038 O O . LYS A 1 137 ? -13.336 0.581 -11.843 1.00 93.75 137 LYS A O 1
ATOM 1043 N N . ASP A 1 138 ? -14.893 2.120 -12.299 1.00 95.19 138 ASP A N 1
ATOM 1044 C CA . ASP A 1 138 ? -14.181 2.780 -13.400 1.00 95.19 138 ASP A CA 1
ATOM 1045 C C . ASP A 1 138 ? -13.189 3.851 -12.915 1.00 95.19 138 ASP A C 1
ATOM 1047 O O . ASP A 1 138 ? -12.441 4.408 -13.716 1.00 95.19 138 ASP A O 1
ATOM 1051 N N . LYS A 1 139 ? -13.152 4.102 -11.602 1.00 94.50 139 LYS A N 1
ATOM 1052 C CA . LYS A 1 139 ? -12.243 5.026 -10.921 1.00 94.50 139 LYS A CA 1
ATOM 1053 C C . LYS A 1 139 ? -11.563 4.324 -9.736 1.00 94.50 139 LYS A C 1
ATOM 1055 O O . LYS A 1 139 ? -11.746 4.737 -8.591 1.00 94.50 139 LYS A O 1
ATOM 1060 N N . PRO A 1 140 ? -10.765 3.268 -9.985 1.00 94.25 140 PRO A N 1
ATOM 1061 C CA . PRO A 1 140 ? -10.235 2.394 -8.933 1.00 94.25 140 PRO A CA 1
ATOM 1062 C C . PRO A 1 140 ? -9.260 3.084 -7.969 1.00 94.25 140 PRO A C 1
ATOM 1064 O O . PRO A 1 140 ? -8.914 2.503 -6.951 1.00 94.25 140 PRO A O 1
ATOM 1067 N N . PHE A 1 141 ? -8.834 4.315 -8.269 1.00 96.94 141 PHE A N 1
ATOM 1068 C CA . PHE A 1 141 ? -7.933 5.111 -7.435 1.00 96.94 141 PHE A CA 1
ATOM 1069 C C . PHE A 1 141 ? -8.578 6.401 -6.903 1.00 96.94 141 PHE A C 1
ATOM 1071 O O . PHE A 1 141 ? -7.882 7.227 -6.334 1.00 96.94 141 PHE A O 1
ATOM 1078 N N . GLU A 1 142 ? -9.886 6.614 -7.074 1.00 98.00 142 GLU A N 1
ATOM 1079 C CA . GLU A 1 142 ? -10.614 7.710 -6.412 1.00 98.00 142 GLU A CA 1
ATOM 1080 C C . GLU A 1 142 ? -11.524 7.106 -5.344 1.00 98.00 142 GLU A C 1
ATOM 1082 O O . GLU A 1 142 ? -12.396 6.305 -5.682 1.00 98.00 142 GLU A O 1
ATOM 1087 N N . GLY A 1 143 ? -11.363 7.466 -4.072 1.00 98.06 143 GLY A N 1
ATOM 1088 C CA . GLY A 1 143 ? -12.075 6.786 -2.993 1.00 98.06 143 GLY A CA 1
ATOM 1089 C C . GLY A 1 143 ? -11.628 7.212 -1.603 1.00 98.06 143 GLY A C 1
ATOM 1090 O O . GLY A 1 143 ? -11.085 8.301 -1.437 1.00 98.06 143 GLY A O 1
ATOM 1091 N N . GLN A 1 144 ? -11.878 6.343 -0.627 1.00 98.75 144 GLN A N 1
ATOM 1092 C CA . GLN A 1 144 ? -11.651 6.609 0.791 1.00 98.75 144 GLN A CA 1
ATOM 1093 C C . GLN A 1 144 ? -10.745 5.539 1.397 1.00 98.75 144 GLN A C 1
ATOM 1095 O O . GLN A 1 144 ? -11.063 4.349 1.328 1.00 98.75 144 GLN A O 1
ATOM 1100 N N . LEU A 1 145 ? -9.645 5.966 2.019 1.00 98.94 145 LEU A N 1
ATOM 1101 C CA . LEU A 1 145 ? -8.852 5.108 2.892 1.00 98.94 145 LEU A CA 1
ATOM 1102 C C . LEU A 1 145 ? -9.547 5.004 4.251 1.00 98.94 145 LEU A C 1
ATOM 1104 O O . LEU A 1 145 ? -10.021 5.999 4.800 1.00 98.94 145 LEU A O 1
ATOM 1108 N N . GLN A 1 146 ? -9.627 3.793 4.782 1.00 98.94 146 GLN A N 1
ATOM 1109 C CA . GLN A 1 146 ? -10.246 3.496 6.063 1.00 98.94 146 GLN A CA 1
ATOM 1110 C C . GLN A 1 146 ? -9.358 2.554 6.866 1.00 98.94 146 GLN A C 1
ATOM 1112 O O . GLN A 1 146 ? -8.653 1.727 6.289 1.00 98.94 146 GLN A O 1
ATOM 1117 N N . ALA A 1 147 ? -9.448 2.623 8.188 1.00 98.88 147 ALA A N 1
ATOM 1118 C CA . ALA A 1 147 ? -8.781 1.702 9.098 1.00 98.88 147 ALA A CA 1
ATOM 1119 C C . ALA A 1 147 ? -9.801 0.864 9.878 1.00 98.88 147 ALA A C 1
ATOM 1121 O O . ALA A 1 147 ? -10.894 1.336 10.210 1.00 98.88 147 ALA A O 1
ATOM 1122 N N . LEU A 1 148 ? -9.454 -0.395 10.141 1.00 98.81 148 LEU A N 1
ATOM 1123 C CA . LEU A 1 148 ? -10.301 -1.333 10.867 1.00 98.81 148 LEU A CA 1
ATOM 1124 C C . LEU A 1 148 ? -10.394 -0.926 12.337 1.00 98.81 148 LEU A C 1
ATOM 1126 O O . LEU A 1 148 ? -9.383 -0.695 12.997 1.00 98.81 148 LEU A O 1
ATOM 1130 N N . LYS A 1 149 ? -11.613 -0.904 12.864 1.00 98.81 149 LYS A N 1
ATOM 1131 C CA . LYS A 1 149 ? -11.931 -0.646 14.268 1.00 98.81 149 LYS A CA 1
ATOM 1132 C C . LYS A 1 149 ? -12.765 -1.789 14.833 1.00 98.81 149 LYS A C 1
ATOM 1134 O O . LYS A 1 149 ? -13.606 -2.344 14.132 1.00 98.81 149 LYS A O 1
ATOM 1139 N N . VAL A 1 150 ? -12.569 -2.123 16.106 1.00 98.62 150 VAL A N 1
ATOM 1140 C CA . VAL A 1 150 ? -13.466 -3.041 16.822 1.00 98.62 150 VAL A CA 1
ATOM 1141 C C . VAL A 1 150 ? -14.678 -2.264 17.330 1.00 98.62 150 VAL A C 1
ATOM 1143 O O . VAL A 1 150 ? -14.544 -1.210 17.951 1.00 98.62 150 VAL A O 1
ATOM 1146 N N . VAL A 1 151 ? -15.881 -2.772 17.061 1.00 98.62 151 VAL A N 1
ATOM 1147 C CA . VAL A 1 151 ? -17.124 -2.093 17.448 1.00 98.62 151 VAL A CA 1
ATOM 1148 C C . VAL A 1 151 ? -17.183 -1.924 18.966 1.00 98.62 151 VAL A C 1
ATOM 1150 O O . VAL A 1 151 ? -17.136 -2.894 19.720 1.00 98.62 151 VAL A O 1
ATOM 1153 N N . GLY A 1 152 ? -17.342 -0.677 19.414 1.00 97.62 152 GLY A N 1
ATOM 1154 C CA . GLY A 1 152 ? -17.472 -0.330 20.832 1.00 97.62 152 GLY A CA 1
ATOM 1155 C C . GLY A 1 152 ? -16.160 -0.262 21.620 1.00 97.62 152 GLY A C 1
ATOM 1156 O O . GLY A 1 152 ? -16.212 0.043 22.813 1.00 97.62 152 GLY A O 1
ATOM 1157 N N . GLU A 1 153 ? -15.010 -0.492 20.981 1.00 98.00 153 GLU A N 1
ATOM 1158 C CA . GLU A 1 153 ? -13.687 -0.434 21.608 1.00 98.00 153 GLU A CA 1
ATOM 1159 C C . GLU A 1 153 ? -12.719 0.392 20.748 1.00 98.00 153 GLU A C 1
ATOM 1161 O O . GLU A 1 153 ? -12.327 -0.011 19.654 1.00 98.00 153 GLU A O 1
ATOM 1166 N N . ASP A 1 154 ? -12.329 1.565 21.249 1.00 98.38 154 ASP A N 1
ATOM 1167 C CA . ASP A 1 154 ? -11.335 2.417 20.591 1.00 98.38 154 ASP A CA 1
ATOM 1168 C C . ASP A 1 154 ? -9.920 1.895 20.866 1.00 98.38 154 ASP A C 1
ATOM 1170 O O . ASP A 1 154 ? -9.621 1.486 21.991 1.00 98.38 154 ASP A O 1
ATOM 1174 N N . ALA A 1 155 ? -9.044 1.953 19.856 1.00 97.81 155 ALA A N 1
ATOM 1175 C CA . ALA A 1 155 ? -7.636 1.562 19.971 1.00 97.81 155 ALA A CA 1
ATOM 1176 C C . ALA A 1 155 ? -7.453 0.130 20.508 1.00 97.81 155 ALA A C 1
ATOM 1178 O O . ALA A 1 155 ? -6.578 -0.146 21.329 1.00 97.81 155 ALA A O 1
ATOM 1179 N N . PHE A 1 156 ? -8.313 -0.792 20.060 1.00 98.44 156 PHE A N 1
ATOM 1180 C CA . PHE A 1 156 ? -8.264 -2.187 20.482 1.00 98.44 156 PHE A CA 1
ATOM 1181 C C . PHE A 1 156 ? -6.923 -2.833 20.112 1.00 98.44 156 PHE A C 1
ATOM 1183 O O . PHE A 1 156 ? -6.595 -2.992 18.939 1.00 98.44 156 PHE A O 1
ATOM 1190 N N . GLU A 1 157 ? -6.166 -3.245 21.123 1.00 98.19 157 GLU A N 1
ATOM 1191 C CA . GLU A 1 157 ? -4.896 -3.954 20.970 1.00 98.19 157 GLU A CA 1
ATOM 1192 C C . GLU A 1 157 ? -5.152 -5.413 20.570 1.00 98.19 157 GLU A C 1
ATOM 1194 O O . GLU A 1 157 ? -5.558 -6.240 21.394 1.00 98.19 157 GLU A O 1
ATOM 1199 N N . THR A 1 158 ? -4.881 -5.760 19.313 1.00 96.88 158 THR A N 1
ATOM 1200 C CA . THR A 1 158 ? -5.131 -7.113 18.772 1.00 96.88 158 THR A CA 1
ATOM 1201 C C . THR A 1 158 ? -4.340 -8.212 19.486 1.00 96.88 158 THR A C 1
ATOM 1203 O O . THR A 1 158 ? -4.766 -9.366 19.521 1.00 96.88 158 THR A O 1
ATOM 1206 N N . THR A 1 159 ? -3.242 -7.860 20.160 1.00 96.69 159 THR A N 1
ATOM 1207 C CA . THR A 1 159 ? -2.460 -8.776 21.009 1.00 96.69 159 THR A CA 1
ATOM 1208 C C . THR A 1 159 ? -3.226 -9.300 22.229 1.00 96.69 159 THR A C 1
ATOM 1210 O O . THR A 1 159 ? -2.820 -10.300 22.825 1.00 96.69 159 THR A O 1
ATOM 1213 N N . ASN A 1 160 ? -4.351 -8.674 22.591 1.00 96.62 160 ASN A N 1
ATOM 1214 C CA . ASN A 1 160 ? -5.241 -9.160 23.644 1.00 96.62 160 ASN A CA 1
ATOM 1215 C C . ASN A 1 160 ? -6.133 -10.325 23.190 1.00 96.62 160 ASN A C 1
ATOM 1217 O O . ASN A 1 160 ? -6.712 -11.010 24.042 1.00 96.62 160 ASN A O 1
ATOM 1221 N N . MET A 1 161 ? -6.257 -10.555 21.878 1.00 96.44 161 MET A N 1
ATOM 1222 C CA . MET A 1 161 ? -7.067 -11.643 21.338 1.00 96.44 161 MET A CA 1
ATOM 1223 C C . MET A 1 161 ? -6.439 -13.003 21.629 1.00 96.44 161 MET A C 1
ATOM 1225 O O . MET A 1 161 ? -5.220 -13.191 21.641 1.00 96.44 161 MET A O 1
ATOM 1229 N N . LYS A 1 162 ? -7.301 -13.994 21.829 1.00 97.25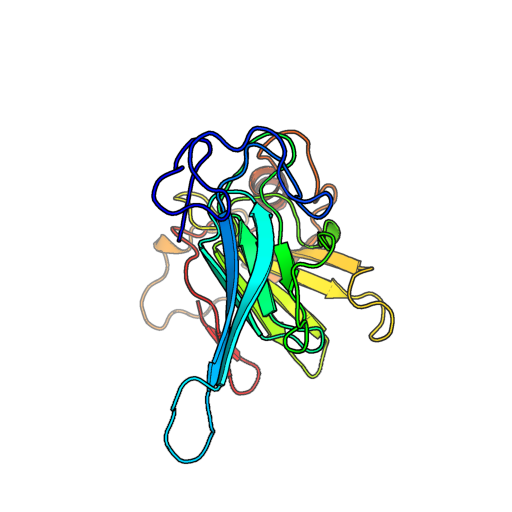 162 LYS A N 1
ATOM 1230 C CA . LYS A 1 162 ? -6.935 -15.402 21.939 1.00 97.25 162 LYS A CA 1
ATOM 1231 C C . LYS A 1 162 ? -7.368 -16.142 20.687 1.00 97.25 162 LYS A C 1
ATOM 1233 O O . LYS A 1 162 ? -8.279 -15.742 19.968 1.00 97.25 162 LYS A O 1
ATOM 1238 N N . ILE A 1 163 ? -6.726 -17.282 20.455 1.00 95.94 163 ILE A N 1
ATOM 1239 C CA . ILE A 1 163 ? -7.096 -18.180 19.362 1.00 95.94 163 ILE A CA 1
ATOM 1240 C C . ILE A 1 163 ? -8.579 -18.551 19.487 1.00 95.94 163 ILE A C 1
ATOM 1242 O O . ILE A 1 163 ? -8.998 -19.103 20.507 1.00 95.94 163 ILE A O 1
ATOM 1246 N N . GLY A 1 164 ? -9.336 -18.290 18.421 1.00 96.81 164 GLY A N 1
ATOM 1247 C CA . GLY A 1 164 ? -10.770 -18.565 18.335 1.00 96.81 164 GLY A CA 1
ATOM 1248 C C . GLY A 1 164 ? -11.671 -17.409 18.767 1.00 96.81 164 GLY A C 1
ATOM 1249 O O . GLY A 1 164 ? -12.887 -17.539 18.634 1.00 96.81 164 GLY A O 1
ATOM 1250 N N . ASP A 1 165 ? -11.113 -16.296 19.250 1.00 97.81 165 ASP A N 1
ATOM 1251 C CA . ASP A 1 165 ? -11.899 -15.092 19.505 1.00 97.81 165 ASP A CA 1
ATOM 1252 C C . ASP A 1 165 ? -12.445 -14.522 18.189 1.00 97.81 165 ASP A C 1
ATOM 1254 O O . ASP A 1 165 ? -11.838 -14.625 17.123 1.00 97.81 165 ASP A O 1
ATOM 1258 N N . THR A 1 166 ? -13.627 -13.920 18.265 1.00 97.62 166 THR A N 1
ATOM 1259 C CA . THR A 1 166 ? -14.261 -13.214 17.152 1.00 97.62 166 THR A CA 1
ATOM 1260 C C . THR A 1 166 ? -14.779 -11.892 17.680 1.00 97.62 166 THR A C 1
ATOM 1262 O O . THR A 1 166 ? -15.449 -11.856 18.712 1.00 97.62 166 THR A O 1
ATOM 1265 N N . VAL A 1 167 ? -14.468 -10.820 16.964 1.00 97.56 167 VAL A N 1
ATOM 1266 C CA . VAL A 1 167 ? -14.917 -9.464 17.269 1.00 97.56 167 VAL A CA 1
ATOM 1267 C C . VAL A 1 167 ? -15.698 -8.918 16.082 1.00 97.56 167 VAL A C 1
ATOM 1269 O O . VAL A 1 167 ? -15.428 -9.269 14.934 1.00 97.56 167 VAL A O 1
ATOM 1272 N N . GLU A 1 168 ? -16.692 -8.083 16.361 1.00 98.38 168 GLU A N 1
ATOM 1273 C CA . GLU A 1 168 ? -17.370 -7.315 15.321 1.00 98.38 168 GLU A CA 1
ATOM 1274 C C . GLU A 1 168 ? -16.507 -6.102 14.968 1.00 98.38 168 GLU A C 1
ATOM 1276 O O . GLU A 1 168 ? -15.959 -5.449 15.859 1.00 98.38 168 GLU A O 1
ATOM 1281 N N . VAL A 1 169 ? -16.371 -5.813 13.673 1.00 98.50 169 VAL A N 1
ATOM 1282 C CA . VAL A 1 169 ? -15.514 -4.729 13.186 1.00 98.50 169 VAL A CA 1
ATOM 1283 C C . VAL A 1 169 ? -16.311 -3.707 12.389 1.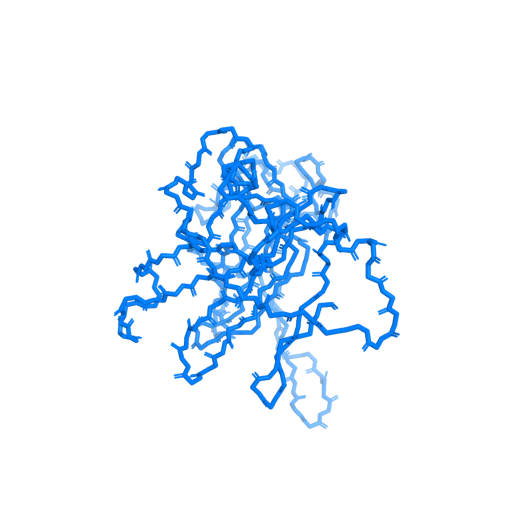00 98.50 169 VAL A C 1
ATOM 1285 O O . VAL A 1 169 ? -17.249 -4.035 11.662 1.00 98.50 169 VAL A O 1
ATOM 1288 N N . GLU A 1 170 ? -15.890 -2.461 12.507 1.00 98.69 170 GLU A N 1
ATOM 1289 C CA . GLU A 1 170 ? -16.314 -1.330 11.698 1.00 98.69 170 GLU A CA 1
ATOM 1290 C C . GLU A 1 170 ? -15.083 -0.647 11.090 1.00 98.69 170 GLU A C 1
ATOM 1292 O O . GLU A 1 170 ? -13.951 -1.105 11.252 1.00 98.69 170 GLU A O 1
ATOM 1297 N N . TRP A 1 171 ? -15.303 0.424 10.332 1.00 98.81 171 TRP A N 1
ATOM 1298 C CA . TRP A 1 171 ? -14.243 1.114 9.605 1.00 98.81 171 TRP A CA 1
ATOM 1299 C C . TRP A 1 171 ? -14.328 2.605 9.871 1.00 98.81 171 TRP A C 1
ATOM 1301 O O . TRP A 1 171 ? -15.410 3.186 9.774 1.00 98.81 171 TRP A O 1
ATOM 1311 N N . VAL A 1 172 ? -13.188 3.208 10.193 1.00 98.81 172 VAL A N 1
ATOM 1312 C CA . VAL A 1 172 ? -13.066 4.652 10.396 1.00 98.81 172 VAL A CA 1
ATOM 1313 C C . VAL A 1 172 ? -12.338 5.271 9.214 1.00 98.81 172 VAL A C 1
ATOM 1315 O O . VAL A 1 172 ? -11.351 4.716 8.737 1.00 98.81 172 VAL A O 1
ATOM 1318 N N . ASP A 1 173 ? -12.844 6.398 8.722 1.00 98.88 173 ASP A N 1
ATOM 1319 C CA . ASP A 1 173 ? -12.237 7.116 7.603 1.00 98.88 173 ASP A CA 1
ATOM 1320 C C . ASP A 1 173 ? -10.922 7.777 8.036 1.00 98.88 173 ASP A C 1
ATOM 1322 O O . ASP A 1 173 ? -10.859 8.406 9.096 1.00 98.88 173 ASP A O 1
ATOM 1326 N N . VAL A 1 174 ? -9.894 7.653 7.197 1.00 98.88 174 VAL A N 1
ATOM 1327 C CA . VAL A 1 174 ? -8.646 8.424 7.279 1.00 98.88 174 VAL A CA 1
ATOM 1328 C C . VAL A 1 174 ? -8.813 9.677 6.419 1.00 98.88 174 VAL A C 1
ATOM 1330 O O . VAL A 1 174 ? -9.004 9.576 5.207 1.00 98.88 174 VAL A O 1
ATOM 1333 N N . ASP A 1 175 ? -8.777 10.852 7.038 1.00 98.62 175 ASP A N 1
ATOM 1334 C CA . ASP A 1 175 ? -9.014 12.132 6.366 1.00 98.62 175 ASP A CA 1
ATOM 1335 C C . ASP A 1 175 ? -7.771 12.598 5.605 1.00 98.62 175 ASP A C 1
ATOM 1337 O O . ASP A 1 175 ? -7.908 13.145 4.509 1.00 98.62 175 ASP A O 1
ATOM 1341 N N . GLU A 1 176 ? -6.577 12.370 6.161 1.00 98.31 176 GLU A N 1
ATOM 1342 C CA . GLU A 1 176 ? -5.303 12.721 5.539 1.00 98.31 176 GLU A CA 1
ATOM 1343 C C . GLU A 1 176 ? -4.475 11.456 5.252 1.00 98.31 176 GLU A C 1
ATOM 1345 O O . GLU A 1 176 ? -3.694 11.009 6.093 1.00 98.31 176 GLU A O 1
ATOM 1350 N N . PRO A 1 177 ? -4.650 10.826 4.075 1.00 98.12 177 PRO A N 1
ATOM 1351 C CA . PRO A 1 177 ? -3.886 9.641 3.704 1.00 98.12 177 PRO A CA 1
ATOM 1352 C C . PRO A 1 177 ? -2.456 9.959 3.232 1.00 98.12 177 PRO A C 1
ATOM 1354 O O . PRO A 1 177 ? -1.638 9.043 3.203 1.00 98.12 177 PRO A O 1
ATOM 1357 N N . ASP A 1 178 ? -2.122 11.204 2.865 1.00 98.06 178 ASP A N 1
ATOM 1358 C CA . ASP A 1 178 ? -0.793 11.585 2.348 1.00 98.06 178 ASP A CA 1
ATOM 1359 C C . ASP A 1 178 ? -0.127 12.702 3.181 1.00 98.06 178 ASP A C 1
ATOM 1361 O O . ASP A 1 178 ? 0.248 13.749 2.642 1.00 98.06 178 ASP A O 1
ATOM 1365 N N . PRO A 1 179 ? 0.021 12.520 4.507 1.00 97.25 179 PRO A N 1
ATOM 1366 C CA . PRO A 1 179 ? 0.697 13.497 5.345 1.00 97.25 179 PRO A CA 1
ATOM 1367 C C . PRO A 1 179 ? 2.201 13.541 5.041 1.00 97.25 179 PRO A C 1
ATOM 1369 O O . PRO A 1 179 ? 2.815 12.540 4.672 1.00 97.25 179 PRO A O 1
ATOM 1372 N N . GLU A 1 180 ? 2.822 14.701 5.272 1.00 94.62 180 GLU A N 1
ATOM 1373 C CA . GLU A 1 180 ? 4.284 14.875 5.192 1.00 94.62 180 GLU A CA 1
ATOM 1374 C C . GLU A 1 180 ? 5.019 14.047 6.264 1.00 94.62 180 GLU A C 1
ATOM 1376 O O . GLU A 1 180 ? 6.067 13.457 6.000 1.00 94.62 180 GLU A O 1
ATOM 1381 N N . ASP A 1 181 ? 4.421 13.916 7.448 1.00 95.88 181 ASP A N 1
ATOM 1382 C CA . ASP A 1 181 ? 4.933 13.119 8.565 1.00 95.88 181 ASP A CA 1
ATOM 1383 C C . ASP A 1 181 ? 4.288 11.720 8.620 1.00 95.88 181 ASP A C 1
ATOM 1385 O O . ASP A 1 181 ? 3.191 11.505 8.118 1.00 95.88 181 ASP A O 1
ATOM 1389 N N . ASP A 1 182 ? 4.934 10.767 9.298 1.00 96.50 182 ASP A N 1
ATOM 1390 C CA . ASP A 1 182 ? 4.415 9.409 9.543 1.00 96.50 182 ASP A CA 1
ATOM 1391 C C . ASP A 1 182 ? 3.263 9.399 10.577 1.00 96.50 182 ASP A C 1
ATOM 1393 O O . ASP A 1 182 ? 3.446 9.034 11.747 1.00 96.50 182 ASP A O 1
ATOM 1397 N N . THR A 1 183 ? 2.076 9.855 10.158 1.00 97.75 183 THR A N 1
ATOM 1398 C CA . THR A 1 183 ? 0.920 10.097 11.045 1.00 97.75 183 THR A CA 1
ATOM 1399 C C . THR A 1 183 ? -0.384 9.416 10.629 1.00 97.75 183 THR A C 1
ATOM 1401 O O . THR A 1 183 ? -1.327 9.445 11.418 1.00 97.75 183 THR A O 1
ATOM 1404 N N . VAL A 1 184 ? -0.448 8.729 9.480 1.00 98.69 184 VAL A N 1
ATOM 1405 C CA . VAL A 1 184 ? -1.681 8.061 8.998 1.00 98.69 184 VAL A CA 1
ATOM 1406 C C . VAL A 1 184 ? -2.280 7.130 10.060 1.00 98.69 184 VAL A C 1
ATOM 1408 O O . VAL A 1 184 ? -3.457 7.241 10.409 1.00 98.69 184 VAL A O 1
ATOM 1411 N N . ARG A 1 185 ? -1.458 6.248 10.643 1.00 98.25 185 ARG A N 1
ATOM 1412 C CA . ARG A 1 185 ? -1.905 5.324 11.699 1.00 98.25 185 ARG A CA 1
ATOM 1413 C C . ARG A 1 185 ? -2.319 6.048 12.979 1.00 98.25 185 ARG A C 1
ATOM 1415 O O . ARG A 1 185 ? -3.223 5.592 13.664 1.00 98.25 185 ARG A O 1
ATOM 1422 N N . VAL A 1 186 ? -1.667 7.169 13.293 1.00 98.56 186 VAL A N 1
ATOM 1423 C CA . VAL A 1 186 ? -1.951 7.958 14.498 1.00 98.56 186 VAL A CA 1
ATOM 1424 C C . VAL A 1 186 ? -3.338 8.574 14.370 1.00 98.56 186 VAL A C 1
ATOM 1426 O O . VAL A 1 186 ? -4.149 8.434 15.277 1.00 98.56 186 VAL A O 1
ATOM 1429 N N . GLU A 1 187 ? -3.650 9.160 13.212 1.00 98.75 187 GLU A N 1
ATOM 1430 C CA . GLU A 1 187 ? -4.985 9.685 12.920 1.00 98.75 187 GLU A CA 1
ATOM 1431 C C . GLU A 1 187 ? -6.055 8.583 13.003 1.00 98.75 187 GLU A C 1
ATOM 1433 O O . GLU A 1 187 ? -7.099 8.759 13.637 1.00 98.75 187 GLU A O 1
ATOM 1438 N N . ALA A 1 188 ? -5.784 7.423 12.400 1.00 98.81 188 ALA A N 1
ATOM 1439 C CA . ALA A 1 188 ? -6.684 6.277 12.440 1.00 98.81 188 ALA A CA 1
ATOM 1440 C C . ALA A 1 188 ? -6.944 5.792 13.879 1.00 98.81 188 ALA A C 1
ATOM 1442 O O . ALA A 1 188 ? -8.096 5.575 14.266 1.00 98.81 188 ALA A O 1
ATOM 1443 N N . GLN A 1 189 ? -5.892 5.646 14.686 1.00 98.75 189 GLN A N 1
ATOM 1444 C CA . GLN A 1 189 ? -5.965 5.190 16.077 1.00 98.75 189 GLN A CA 1
ATOM 1445 C C . GLN A 1 189 ? -6.644 6.221 16.987 1.00 98.75 189 GLN A C 1
ATOM 1447 O O . GLN A 1 189 ? -7.458 5.836 17.827 1.00 98.75 189 GLN A O 1
ATOM 1452 N N . ASP A 1 190 ? -6.422 7.520 16.767 1.00 98.75 190 ASP A N 1
ATOM 1453 C CA . ASP A 1 190 ? -7.138 8.605 17.454 1.00 98.75 190 ASP A CA 1
ATOM 1454 C C . ASP A 1 190 ? -8.648 8.588 17.144 1.00 98.75 190 ASP A C 1
ATOM 1456 O O . ASP A 1 190 ? -9.469 9.004 17.967 1.00 98.75 190 ASP A O 1
ATOM 1460 N N . LYS A 1 191 ? -9.036 8.056 15.978 1.00 98.75 191 LYS A N 1
ATOM 1461 C CA . LYS A 1 191 ? -10.434 7.772 15.598 1.00 98.75 191 LYS A CA 1
ATOM 1462 C C . LYS A 1 191 ? -10.942 6.408 16.087 1.00 98.75 191 LYS A C 1
ATOM 1464 O O . LYS A 1 191 ? -12.110 6.065 15.878 1.00 98.75 191 LYS A O 1
ATOM 1469 N N . GLY A 1 192 ? -10.098 5.645 16.774 1.00 98.75 192 GLY A N 1
ATOM 1470 C CA . GLY A 1 192 ? -10.427 4.379 17.417 1.00 98.75 192 GLY A CA 1
ATOM 1471 C C . GLY A 1 192 ? -10.061 3.130 16.617 1.00 98.75 192 GLY A C 1
ATOM 1472 O O . GLY A 1 192 ? -10.485 2.050 17.022 1.00 98.75 192 GLY A O 1
ATOM 1473 N N . ALA A 1 193 ? -9.304 3.235 15.519 1.00 98.88 193 ALA A N 1
ATOM 1474 C CA . ALA A 1 193 ? -8.802 2.062 14.801 1.00 98.88 193 ALA A CA 1
ATOM 1475 C C . ALA A 1 193 ? -8.023 1.119 15.730 1.00 98.88 193 ALA A C 1
ATOM 1477 O O . ALA A 1 193 ? -7.346 1.558 16.659 1.00 98.88 193 ALA A O 1
ATOM 1478 N N . ALA A 1 194 ? -8.139 -0.182 15.483 1.00 98.69 194 ALA A N 1
ATOM 1479 C CA . ALA A 1 194 ? -7.443 -1.207 16.244 1.00 98.69 194 ALA A CA 1
ATOM 1480 C C . ALA A 1 194 ? -5.931 -1.166 15.975 1.00 98.69 194 ALA A C 1
ATOM 1482 O O . ALA A 1 194 ? -5.491 -0.862 14.865 1.00 98.69 194 ALA A O 1
ATOM 1483 N N . ILE A 1 195 ? -5.149 -1.522 16.993 1.00 98.62 195 ILE A N 1
ATOM 1484 C CA . ILE A 1 195 ? -3.690 -1.563 16.934 1.00 98.62 195 ILE A CA 1
ATOM 1485 C C . ILE A 1 195 ? -3.255 -2.987 16.585 1.00 98.62 195 ILE A C 1
ATOM 1487 O O . ILE A 1 195 ? -3.546 -3.958 17.298 1.00 98.62 195 ILE A O 1
ATOM 1491 N N . PHE A 1 196 ? -2.555 -3.103 15.463 1.00 98.12 196 PHE A N 1
ATOM 1492 C CA . PHE A 1 196 ? -1.958 -4.332 14.963 1.00 98.12 196 PHE A CA 1
ATOM 1493 C C . PHE A 1 196 ? -0.453 -4.318 15.217 1.00 98.12 196 PHE A C 1
ATOM 1495 O O . PHE A 1 196 ? 0.208 -3.283 15.115 1.00 98.12 196 PHE A O 1
ATOM 1502 N N . VAL A 1 197 ? 0.108 -5.484 15.521 1.00 96.62 197 VAL A N 1
ATOM 1503 C CA . VAL A 1 197 ? 1.554 -5.650 15.683 1.00 96.62 197 VAL A CA 1
ATOM 1504 C C . VAL A 1 197 ? 2.076 -6.426 14.488 1.00 96.62 197 VAL A C 1
ATOM 1506 O O . VAL A 1 197 ? 1.721 -7.591 14.328 1.00 96.62 197 VAL A O 1
ATOM 1509 N N . ARG A 1 198 ? 2.950 -5.789 13.703 1.00 94.81 198 ARG A N 1
ATOM 1510 C CA . ARG A 1 198 ? 3.605 -6.353 12.518 1.00 94.81 198 ARG A CA 1
ATOM 1511 C C . ARG A 1 198 ? 2.603 -6.882 11.497 1.00 94.81 198 ARG A C 1
ATOM 1513 O O . ARG A 1 198 ? 2.530 -8.086 11.256 1.00 94.81 198 ARG A O 1
ATOM 1520 N N . GLY A 1 199 ? 1.801 -5.978 10.933 1.00 90.94 199 GLY A N 1
ATOM 1521 C CA . GLY A 1 199 ? 0.960 -6.302 9.787 1.00 90.94 199 GLY A CA 1
ATOM 1522 C C . GLY A 1 199 ? 1.842 -6.634 8.587 1.00 90.94 199 GLY A C 1
ATOM 1523 O O . GLY A 1 199 ? 2.212 -5.738 7.840 1.00 90.94 199 GLY A O 1
ATOM 1524 N N . GLU A 1 200 ? 2.195 -7.909 8.433 1.00 94.12 200 GLU A N 1
ATOM 1525 C CA . GLU A 1 200 ? 3.038 -8.385 7.340 1.00 94.12 200 GLU A CA 1
ATOM 1526 C C . GLU A 1 200 ? 2.162 -8.866 6.156 1.00 94.12 200 GLU A C 1
ATOM 1528 O O . GLU A 1 200 ? 1.416 -8.087 5.554 1.00 94.12 200 GLU A O 1
ATOM 1533 N N . GLY A 1 201 ? 2.282 -10.140 5.774 1.00 94.81 201 GLY A N 1
ATOM 1534 C CA . GLY A 1 201 ? 1.646 -10.698 4.586 1.00 94.81 201 GLY A CA 1
ATOM 1535 C C . GLY A 1 201 ? 0.121 -10.581 4.591 1.00 94.81 201 GLY A C 1
ATOM 1536 O O . GLY A 1 201 ? -0.526 -10.565 5.631 1.00 94.81 201 GLY A O 1
ATOM 1537 N N . LEU A 1 202 ? -0.458 -10.535 3.393 1.00 96.25 202 LEU A N 1
ATOM 1538 C CA . LEU A 1 202 ? -1.892 -10.364 3.191 1.00 96.25 202 LEU A CA 1
ATOM 1539 C C . LEU A 1 202 ? -2.370 -11.222 2.019 1.00 96.25 202 LEU A C 1
ATOM 1541 O O . LEU A 1 202 ? -1.727 -11.268 0.966 1.00 96.25 202 LEU A O 1
ATOM 1545 N N . TRP A 1 203 ? -3.516 -11.882 2.171 1.00 95.06 203 TRP A N 1
ATOM 1546 C CA . TRP A 1 203 ? -4.128 -12.665 1.098 1.00 95.06 203 TRP A CA 1
ATOM 1547 C C . TRP A 1 203 ? -5.656 -12.631 1.149 1.00 95.06 203 TRP A C 1
ATOM 1549 O O . TRP A 1 203 ? -6.248 -12.547 2.221 1.00 95.06 203 TRP A O 1
ATOM 1559 N N . ILE A 1 204 ? -6.300 -12.742 -0.015 1.00 95.06 204 ILE A N 1
ATOM 1560 C CA . ILE A 1 204 ? -7.758 -12.861 -0.128 1.00 95.06 204 ILE A CA 1
ATOM 1561 C C . ILE A 1 204 ? -8.111 -14.219 -0.720 1.00 95.06 204 ILE A C 1
ATOM 1563 O O . ILE A 1 204 ? -7.607 -14.605 -1.778 1.00 95.06 204 ILE A O 1
ATOM 1567 N N . HIS A 1 205 ? -9.014 -14.934 -0.058 1.00 93.00 205 HIS A N 1
ATOM 1568 C CA . HIS A 1 205 ? -9.555 -16.195 -0.548 1.00 93.00 205 HIS A CA 1
ATOM 1569 C C . HIS A 1 205 ? -11.028 -16.322 -0.163 1.00 93.00 205 HIS A C 1
ATOM 1571 O O . HIS A 1 205 ? -11.385 -16.066 0.979 1.00 93.00 205 HIS A O 1
ATOM 1577 N N . ASP A 1 206 ? -11.879 -16.693 -1.124 1.00 91.69 206 ASP A N 1
ATOM 1578 C CA . ASP A 1 206 ? -13.315 -16.938 -0.927 1.00 91.69 206 ASP A CA 1
ATOM 1579 C C . ASP A 1 206 ? -14.068 -15.816 -0.175 1.00 91.69 206 ASP A C 1
ATOM 1581 O O . ASP A 1 206 ? -14.998 -16.061 0.589 1.00 91.69 206 ASP A O 1
ATOM 1585 N N . GLY A 1 207 ? -13.684 -14.558 -0.434 1.00 87.38 207 GLY A N 1
ATOM 1586 C CA . GLY A 1 207 ? -14.296 -13.366 0.168 1.00 87.38 207 GLY A CA 1
ATOM 1587 C C . GLY A 1 207 ? -13.791 -13.028 1.574 1.00 87.38 207 GLY A C 1
ATOM 1588 O O . GLY A 1 207 ? -14.277 -12.076 2.182 1.00 87.38 207 GLY A O 1
ATOM 1589 N N . GLU A 1 208 ? -12.813 -13.773 2.084 1.00 94.19 208 GLU A N 1
ATOM 1590 C CA . GLU A 1 208 ? -12.166 -13.540 3.372 1.00 94.19 208 GLU A CA 1
ATOM 1591 C C . GLU A 1 208 ? -10.764 -12.957 3.179 1.00 94.19 208 GLU A C 1
ATOM 1593 O O . GLU A 1 208 ? -10.057 -13.291 2.222 1.00 94.19 208 GLU A O 1
ATOM 1598 N N . VAL A 1 209 ? -10.365 -12.088 4.108 1.00 95.81 209 VAL A N 1
ATOM 1599 C CA . VAL A 1 209 ? -9.042 -11.460 4.141 1.00 95.81 209 VAL A CA 1
ATOM 1600 C C . VAL A 1 209 ? -8.223 -12.093 5.263 1.00 95.81 209 VAL A C 1
ATOM 1602 O O . VAL A 1 209 ? -8.688 -12.170 6.399 1.00 95.81 209 VAL A O 1
ATOM 1605 N N . TYR A 1 210 ? -7.016 -12.540 4.932 1.00 95.50 210 TYR A N 1
ATOM 1606 C CA . TYR A 1 210 ? -6.087 -13.226 5.822 1.00 95.50 210 TYR A CA 1
ATOM 1607 C C . TYR A 1 210 ? -4.843 -12.368 6.012 1.00 95.50 210 TYR A C 1
ATOM 1609 O O . TYR A 1 210 ? -4.210 -12.002 5.019 1.00 95.50 210 TYR A O 1
ATOM 1617 N N . ILE A 1 211 ? -4.516 -12.089 7.272 1.00 92.31 211 ILE A N 1
ATOM 1618 C CA . ILE A 1 211 ? -3.319 -11.368 7.720 1.00 92.31 211 ILE A CA 1
ATOM 1619 C C . ILE A 1 211 ? -2.576 -12.252 8.725 1.00 92.31 211 ILE A C 1
ATOM 1621 O O . ILE A 1 211 ? -3.272 -12.933 9.518 1.00 92.31 211 ILE A O 1
#